Protein AF-A0A9E5FLX2-F1 (afdb_monomer_lite)

Foldseek 3Di:
DDDDDDDDDDDDDDDDDDPDVQADPVLADPPDDDDPAQFWKQASVRAIDSDPSCCCHHVSGNDIHTDGRPDLDLLPLDADEPPWAQADDQAFPAWAHHPLAIDTDDHDACQTPVRDRNVSRGDRHSVVSCVRRPPDVDDPPPQADPVQAAPVDDDDQQQWWKQAPVRAIDSDPNCCRHHGRGPDIGTDHGPDPQKDWDDDDFWIWDADPVQQKTFIDGPCLQQFQKKWKAAPVGHTDDMDGRGDIHRCPPPDFAKMWMWTAGNVRDIDIDIMTRD

Sequence (275 aa):
MKKIILIYFTALNCAFGLGQNCIDTALIDTTALCPAVFDPVCGCDGVTYDNACLAVVFGGVTSYDPGPCPLLEPDTCLSVPNGVDFGACAMVLGVIRQNDSCFTISGCSMIGSNGIDYAGYFFNSTYQCNSLCLNDTFAIIGCIDSALIDVSVLCNGVYDPVCGCDSVSYYNACVAVNYFGISQFQPGECAFAGTKEISFGEFRVVPNPVNEHLVLAGRKINEVKKTLVYSLEGRLQCQGMGNEVLDVHTFTRGRYLLEILLNDGTRNIVFFDKI

pLDDT: mean 76.25, std 15.19, range [27.03, 94.62]

Radius of gyration: 26.79 Å; chains: 1; bounding box: 89×50×71 Å

Secondary structure (DSSP, 8-state):
----------------------B-GGG--TT---------EEETTS-EESSHHHHHHTT-BS-EEESPPPP--TT---BPPTT----S---EEEEEEETTEEEEEE-S-SB-TTS-B-GGGEESSHHHHHHHH----S----SB-GGG--TTS------B-EEETTS-EESBHHHHHHHH-BS-EEESS-S--SS--EEETTEEEEEETTTTEEEEEETTGGGEEEEEEEETTS-EEEEEETT--EE-TTPPSEEEEEEEEETTS-EEEEEEEE-

Structure (mmCIF, N/CA/C/O backbone):
data_AF-A0A9E5FLX2-F1
#
_entry.id   AF-A0A9E5FLX2-F1
#
loop_
_atom_site.group_PDB
_atom_site.id
_atom_site.type_symbol
_atom_site.label_atom_id
_atom_site.label_alt_id
_atom_site.label_comp_id
_atom_site.label_asym_id
_atom_site.label_entity_id
_atom_site.label_seq_id
_atom_site.pdbx_PDB_ins_code
_atom_site.Cartn_x
_atom_site.Cartn_y
_atom_site.Cartn_z
_atom_site.occupancy
_atom_site.B_iso_or_equiv
_atom_site.auth_seq_id
_atom_site.auth_comp_id
_atom_site.auth_asym_id
_atom_site.auth_atom_id
_atom_site.pdbx_PDB_model_num
ATOM 1 N N . MET A 1 1 ? 62.750 18.405 -41.070 1.00 39.00 1 MET A N 1
ATOM 2 C CA . MET A 1 1 ? 61.735 18.174 -40.020 1.00 39.00 1 MET A CA 1
ATOM 3 C C . MET A 1 1 ? 60.758 17.122 -40.533 1.00 39.00 1 MET A C 1
ATOM 5 O O . MET A 1 1 ? 59.925 17.439 -41.371 1.00 39.00 1 MET A O 1
ATOM 9 N N . LYS A 1 2 ? 60.944 15.847 -40.161 1.00 35.97 2 LYS A N 1
ATOM 10 C CA . LYS A 1 2 ? 60.068 14.741 -40.584 1.00 35.97 2 LYS A CA 1
ATOM 11 C C . LYS A 1 2 ? 58.950 14.582 -39.553 1.00 35.97 2 LYS A C 1
ATOM 13 O O . LYS A 1 2 ? 59.235 14.381 -38.378 1.00 35.97 2 LYS A O 1
ATOM 18 N N . LYS A 1 3 ? 57.704 14.709 -40.012 1.00 42.03 3 LYS A N 1
ATOM 19 C CA . LYS A 1 3 ? 56.489 14.410 -39.249 1.00 42.03 3 LYS A CA 1
ATOM 20 C C . LYS A 1 3 ? 56.387 12.894 -39.065 1.00 42.03 3 LYS A C 1
ATOM 22 O O . LYS A 1 3 ? 56.465 12.166 -40.050 1.00 42.03 3 LYS A O 1
ATOM 27 N N . ILE A 1 4 ? 56.194 12.446 -37.829 1.00 40.47 4 ILE A N 1
ATOM 28 C CA . ILE A 1 4 ? 55.713 11.099 -37.515 1.00 40.47 4 ILE A CA 1
ATOM 29 C C . ILE A 1 4 ? 54.273 11.265 -37.039 1.00 40.47 4 ILE A C 1
ATOM 31 O O . ILE A 1 4 ? 54.002 12.013 -36.103 1.00 40.47 4 ILE A O 1
ATOM 35 N N . ILE A 1 5 ? 53.361 10.619 -37.760 1.00 47.88 5 ILE A N 1
ATOM 36 C CA . ILE A 1 5 ? 51.941 10.511 -37.443 1.00 47.88 5 ILE A CA 1
ATOM 37 C C . ILE A 1 5 ? 51.796 9.302 -36.517 1.00 47.88 5 ILE A C 1
ATOM 39 O O . ILE A 1 5 ? 52.208 8.204 -36.885 1.00 47.88 5 ILE A O 1
ATOM 43 N N . LEU A 1 6 ? 51.210 9.503 -35.339 1.00 39.28 6 LEU A N 1
ATOM 44 C CA . LEU A 1 6 ? 50.742 8.433 -34.462 1.00 39.28 6 LEU A CA 1
ATOM 45 C C . LEU A 1 6 ? 49.232 8.595 -34.306 1.00 39.28 6 LEU A C 1
ATOM 47 O O . LEU A 1 6 ? 48.752 9.580 -33.752 1.00 39.28 6 LEU A O 1
ATOM 51 N N . ILE A 1 7 ? 48.505 7.638 -34.877 1.00 50.69 7 ILE A N 1
ATOM 52 C CA . ILE A 1 7 ? 47.058 7.480 -34.759 1.00 50.69 7 ILE A CA 1
ATOM 53 C C . ILE A 1 7 ? 46.805 6.743 -33.443 1.00 50.69 7 ILE A C 1
ATOM 55 O O . ILE A 1 7 ? 47.311 5.636 -33.276 1.00 50.69 7 ILE A O 1
ATOM 59 N N . TYR A 1 8 ? 46.009 7.323 -32.543 1.00 37.78 8 TYR A N 1
ATOM 60 C CA . TYR A 1 8 ? 45.344 6.578 -31.475 1.00 37.78 8 TYR A CA 1
ATOM 61 C C . TYR A 1 8 ? 43.863 6.965 -31.414 1.00 37.78 8 TYR A C 1
ATOM 63 O O . TYR A 1 8 ? 43.496 8.136 -31.371 1.00 37.78 8 TYR A O 1
ATOM 71 N N . PHE A 1 9 ? 43.041 5.924 -31.489 1.00 47.69 9 PHE A N 1
ATOM 72 C CA . PHE A 1 9 ? 41.585 5.888 -31.416 1.00 47.69 9 PHE A CA 1
ATOM 73 C C . PHE A 1 9 ? 41.141 6.030 -29.954 1.00 47.69 9 PHE A C 1
ATOM 75 O O . PHE A 1 9 ? 41.627 5.250 -29.147 1.00 47.69 9 PHE A O 1
ATOM 82 N N . THR A 1 10 ? 40.170 6.897 -29.641 1.00 42.12 10 THR A N 1
ATOM 83 C CA . THR A 1 10 ? 39.070 6.576 -28.703 1.00 42.12 10 THR A CA 1
ATOM 84 C C . THR A 1 10 ? 37.907 7.563 -28.841 1.00 42.12 10 THR A C 1
ATOM 86 O O . THR A 1 10 ? 38.051 8.752 -28.581 1.00 42.12 10 THR A O 1
ATOM 89 N N . ALA A 1 11 ? 36.774 6.988 -29.249 1.00 41.69 11 ALA A N 1
ATOM 90 C CA . ALA A 1 11 ? 35.387 7.262 -28.872 1.00 41.69 11 ALA A CA 1
ATOM 91 C C . ALA A 1 11 ? 34.902 8.716 -28.707 1.00 41.69 11 ALA A C 1
ATOM 93 O O . ALA A 1 11 ? 35.072 9.374 -27.685 1.00 41.69 11 ALA A O 1
ATOM 94 N N . LEU A 1 12 ? 34.140 9.109 -29.727 1.00 44.50 12 LEU A N 1
ATOM 95 C CA . LEU A 1 12 ? 32.947 9.946 -29.684 1.00 44.50 12 LEU A CA 1
ATOM 96 C C . LEU A 1 12 ? 32.098 9.665 -28.421 1.00 44.50 12 LEU A C 1
ATOM 98 O O . LEU A 1 12 ? 31.436 8.633 -28.353 1.00 44.50 12 LEU A O 1
ATOM 102 N N . ASN A 1 13 ? 32.096 10.581 -27.448 1.00 36.09 13 ASN A N 1
ATOM 103 C CA . ASN A 1 13 ? 31.108 10.597 -26.368 1.00 36.09 13 ASN A CA 1
ATOM 104 C C . ASN A 1 13 ? 30.093 11.710 -26.625 1.00 36.09 13 ASN A C 1
ATOM 106 O O . ASN A 1 13 ? 30.440 12.885 -26.753 1.00 36.09 13 ASN A O 1
ATOM 110 N N . CYS A 1 14 ? 28.835 11.290 -26.717 1.00 27.03 14 CYS A N 1
ATOM 111 C CA . CYS A 1 14 ? 27.662 12.144 -26.701 1.00 27.03 14 CYS A CA 1
ATOM 112 C C . CYS A 1 14 ? 27.523 12.757 -25.298 1.00 27.03 14 CYS A C 1
ATOM 114 O O . CYS A 1 14 ? 27.722 12.072 -24.297 1.00 27.03 14 CYS A O 1
ATOM 116 N N . ALA A 1 15 ? 27.225 14.052 -25.234 1.00 36.56 15 ALA A N 1
ATOM 117 C CA . ALA A 1 15 ? 27.130 14.813 -23.997 1.00 36.56 15 ALA A CA 1
ATOM 118 C C . ALA A 1 15 ? 25.985 14.303 -23.101 1.00 36.56 15 ALA A C 1
ATOM 120 O O . ALA A 1 15 ? 24.816 14.457 -23.446 1.00 36.56 15 ALA A O 1
ATOM 121 N N . PHE A 1 16 ? 26.339 13.747 -21.940 1.00 32.53 16 PHE A N 1
ATOM 122 C CA . PHE A 1 16 ? 25.479 13.681 -20.760 1.00 32.53 16 PHE A CA 1
ATOM 123 C C . PHE A 1 16 ? 25.909 14.804 -19.814 1.00 32.53 16 PHE A C 1
ATOM 125 O O . PHE A 1 16 ? 27.105 15.026 -19.612 1.00 32.53 16 PHE A O 1
ATOM 132 N N . GLY A 1 17 ? 24.931 15.556 -19.308 1.00 32.66 17 GLY A N 1
ATOM 133 C CA . GLY A 1 17 ? 25.148 16.671 -18.395 1.00 32.66 17 GLY A CA 1
ATOM 134 C C . GLY A 1 17 ? 26.017 16.270 -17.204 1.00 32.66 17 GLY A C 1
ATOM 135 O O . GLY A 1 17 ? 25.918 15.164 -16.679 1.00 32.66 17 GLY A O 1
ATOM 136 N N . LEU A 1 18 ? 26.897 17.186 -16.815 1.00 38.38 18 LEU A N 1
ATOM 137 C CA . LEU A 1 18 ? 27.802 17.048 -15.684 1.00 38.38 18 LEU A CA 1
ATOM 138 C C . LEU A 1 18 ? 27.002 16.932 -14.376 1.00 38.38 18 LEU A C 1
ATOM 140 O O . LEU A 1 18 ? 26.692 17.944 -13.757 1.00 38.38 18 LEU A O 1
ATOM 144 N N . GLY A 1 19 ? 26.730 15.715 -13.915 1.00 40.19 19 GLY A N 1
ATOM 145 C CA . GLY A 1 19 ? 26.528 15.450 -12.492 1.00 40.19 19 GLY A CA 1
ATOM 146 C C . GLY A 1 19 ? 27.891 15.453 -11.813 1.00 40.19 19 GLY A C 1
ATOM 147 O O . GLY A 1 19 ? 28.481 14.402 -11.585 1.00 40.19 19 GLY A O 1
ATOM 148 N N . GLN A 1 20 ? 28.451 16.645 -11.595 1.00 46.50 20 GLN A N 1
ATOM 149 C CA . GLN A 1 20 ? 29.560 16.820 -10.660 1.00 46.50 20 GLN A CA 1
ATOM 150 C C . GLN A 1 20 ? 29.137 16.219 -9.317 1.00 46.50 20 GLN A C 1
ATOM 152 O O . GLN A 1 20 ? 27.970 16.339 -8.953 1.00 46.50 20 GLN A O 1
ATOM 157 N N . ASN A 1 21 ? 30.067 15.605 -8.585 1.00 64.94 21 ASN A N 1
ATOM 158 C CA . ASN A 1 21 ? 29.862 15.262 -7.181 1.00 64.94 21 ASN A CA 1
ATOM 159 C C . ASN A 1 21 ? 29.406 16.531 -6.446 1.00 64.94 21 ASN A C 1
ATOM 161 O O . ASN A 1 21 ? 30.223 17.383 -6.113 1.00 64.94 21 ASN A O 1
ATOM 165 N N . CYS A 1 22 ? 28.098 16.683 -6.269 1.00 76.38 22 CYS A N 1
ATOM 166 C CA . CYS A 1 22 ? 27.478 17.888 -5.734 1.00 76.38 22 CYS A CA 1
ATOM 167 C C . CYS A 1 22 ? 27.382 17.832 -4.203 1.00 76.38 22 CYS A C 1
ATOM 169 O O . CYS A 1 22 ? 26.731 18.673 -3.585 1.00 76.38 22 CYS A O 1
ATOM 171 N N . ILE A 1 23 ? 28.054 16.843 -3.614 1.00 79.69 23 ILE A N 1
ATOM 172 C CA . ILE A 1 23 ? 28.259 16.684 -2.187 1.00 79.69 23 ILE A CA 1
ATOM 173 C C . ILE A 1 23 ? 29.663 17.172 -1.848 1.00 79.69 23 ILE A C 1
ATOM 175 O O . ILE A 1 23 ? 30.658 16.590 -2.287 1.00 79.69 23 ILE A O 1
ATOM 179 N N . ASP A 1 24 ? 29.731 18.224 -1.043 1.00 80.44 24 ASP A N 1
ATOM 180 C CA . ASP A 1 24 ? 30.953 18.693 -0.412 1.00 80.44 24 ASP A CA 1
ATOM 181 C C . ASP A 1 24 ? 30.960 18.263 1.059 1.00 80.44 24 ASP A C 1
ATOM 183 O O . ASP A 1 24 ? 30.275 18.822 1.916 1.00 80.44 24 ASP A O 1
ATOM 187 N N . THR A 1 25 ? 31.780 17.259 1.366 1.00 74.06 25 THR A N 1
ATOM 188 C CA . THR A 1 25 ? 31.931 16.726 2.724 1.00 74.06 25 THR A CA 1
ATOM 189 C C . THR A 1 25 ? 32.480 17.744 3.723 1.00 74.06 25 THR A C 1
ATOM 191 O O . THR A 1 25 ? 32.331 17.542 4.923 1.00 74.06 25 THR A O 1
ATOM 194 N N . ALA A 1 26 ? 33.123 18.823 3.261 1.00 82.94 26 ALA A N 1
ATOM 195 C CA . ALA A 1 26 ? 33.607 19.883 4.141 1.00 82.94 26 ALA A CA 1
ATOM 196 C C . ALA A 1 26 ? 32.474 20.773 4.683 1.00 82.94 26 ALA A C 1
ATOM 198 O O . ALA A 1 26 ? 32.690 21.487 5.661 1.00 82.94 26 ALA A O 1
ATOM 199 N N . LEU A 1 27 ? 31.285 20.732 4.069 1.00 78.12 27 LEU A N 1
ATOM 200 C CA . LEU A 1 27 ? 30.101 21.473 4.514 1.00 78.12 27 LEU A CA 1
ATOM 201 C C . LEU A 1 27 ? 29.295 20.731 5.588 1.00 78.12 27 LEU A C 1
ATOM 203 O O . LEU A 1 27 ? 28.410 21.329 6.196 1.00 78.12 27 LEU A O 1
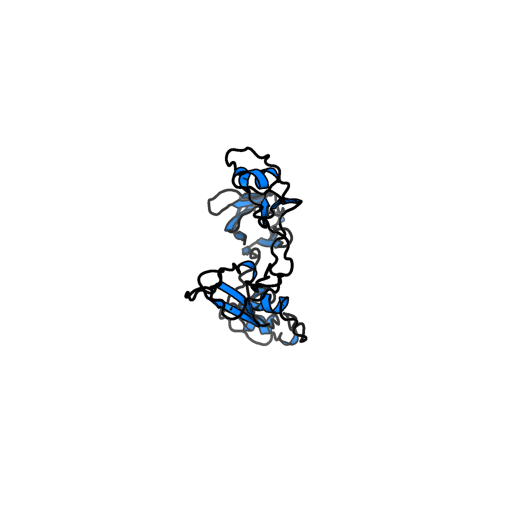ATOM 207 N N . ILE A 1 28 ? 29.601 19.453 5.836 1.00 79.94 28 ILE A N 1
ATOM 208 C CA . ILE A 1 28 ? 28.873 18.636 6.805 1.00 79.94 28 ILE A CA 1
ATOM 209 C C . ILE A 1 28 ? 29.308 19.005 8.229 1.00 79.94 28 ILE A C 1
ATOM 211 O O . ILE A 1 28 ? 30.445 18.750 8.628 1.00 79.94 28 ILE A O 1
ATOM 215 N N . ASP A 1 29 ? 28.383 19.547 9.017 1.00 78.19 29 ASP A N 1
ATOM 216 C CA . ASP A 1 29 ? 28.563 19.865 10.433 1.00 78.19 29 ASP A CA 1
ATOM 217 C C . ASP A 1 29 ? 27.349 19.407 11.250 1.00 78.19 29 ASP A C 1
ATOM 219 O O . ASP A 1 29 ? 26.331 20.086 11.369 1.00 78.19 29 ASP A O 1
ATOM 223 N N . THR A 1 30 ? 27.486 18.252 11.899 1.00 73.38 30 THR A N 1
ATOM 224 C CA . THR A 1 30 ? 26.427 17.659 12.728 1.00 73.38 30 THR A CA 1
ATOM 225 C C . THR A 1 30 ? 26.147 18.424 14.026 1.00 73.38 30 THR A C 1
ATOM 227 O O . THR A 1 30 ? 25.266 18.027 14.786 1.00 73.38 30 THR A O 1
ATOM 230 N N . THR A 1 31 ? 26.926 19.463 14.337 1.00 80.62 31 THR A N 1
ATOM 231 C CA . THR A 1 31 ? 26.760 20.297 15.538 1.00 80.62 31 THR A CA 1
ATOM 232 C C . THR A 1 31 ? 26.073 21.630 15.254 1.00 80.62 31 THR A C 1
ATOM 234 O O . THR A 1 31 ? 25.708 22.350 16.187 1.00 80.62 31 THR A O 1
ATOM 237 N N . ALA A 1 32 ? 25.862 21.948 13.978 1.00 76.38 32 ALA A N 1
ATOM 238 C CA . ALA A 1 32 ? 25.181 23.154 13.561 1.00 76.38 32 ALA A CA 1
ATOM 239 C C . ALA A 1 32 ? 23.683 23.119 13.891 1.00 76.38 32 ALA A C 1
ATOM 241 O O . ALA A 1 32 ? 23.023 22.078 13.881 1.00 76.38 32 ALA A O 1
ATOM 242 N N . LEU A 1 33 ? 23.132 24.300 14.164 1.00 85.69 33 LEU A N 1
ATOM 243 C CA . LEU A 1 33 ? 21.719 24.477 14.474 1.00 85.69 33 LEU A CA 1
ATOM 244 C C . LEU A 1 33 ? 20.980 24.986 13.239 1.00 85.69 33 LEU A C 1
ATOM 246 O O . LEU A 1 33 ? 21.155 26.137 12.839 1.00 85.69 33 LEU A O 1
ATOM 250 N N . CYS A 1 34 ? 20.115 24.145 12.678 1.00 86.69 34 CYS A N 1
ATOM 251 C CA . CYS A 1 34 ? 19.161 24.555 11.655 1.00 86.69 34 CYS A CA 1
ATOM 252 C C . CYS A 1 34 ? 17.805 24.918 12.282 1.00 86.69 34 CYS A C 1
ATOM 254 O O . CYS A 1 34 ? 17.394 24.289 13.262 1.00 86.69 34 CYS A O 1
ATOM 256 N N . PRO A 1 35 ? 17.082 25.918 11.742 1.00 87.69 35 PRO A N 1
ATOM 257 C CA . PRO A 1 35 ? 15.712 26.195 12.155 1.00 87.69 35 PRO A CA 1
ATOM 258 C C . PRO A 1 35 ? 14.822 24.959 11.979 1.00 87.69 35 PRO A C 1
ATOM 260 O O . PRO A 1 35 ? 14.899 24.282 10.956 1.00 87.69 35 PRO A O 1
ATOM 263 N N . ALA A 1 36 ? 13.926 24.705 12.934 1.00 86.25 36 ALA A N 1
ATOM 264 C CA . ALA A 1 36 ? 12.899 23.662 12.831 1.00 86.25 36 ALA A CA 1
ATOM 265 C C . ALA A 1 36 ? 11.708 24.135 11.972 1.00 86.25 36 ALA A C 1
ATOM 267 O O . ALA A 1 36 ? 10.552 24.070 12.387 1.00 86.25 36 ALA A O 1
ATOM 268 N N . VAL A 1 37 ? 12.012 24.705 10.806 1.00 90.50 37 VAL A N 1
ATOM 269 C CA . VAL A 1 37 ? 11.032 25.147 9.814 1.00 90.50 37 VAL A CA 1
ATOM 270 C C . VAL A 1 37 ? 10.949 24.077 8.740 1.00 90.50 37 VAL A C 1
ATOM 272 O O . VAL A 1 37 ? 11.980 23.611 8.258 1.00 90.50 37 VAL A O 1
ATOM 275 N N . PHE A 1 38 ? 9.724 23.710 8.382 1.00 85.38 38 PHE A N 1
ATOM 276 C CA . PHE A 1 38 ? 9.448 22.789 7.292 1.00 85.38 38 PHE A CA 1
ATOM 277 C C . PHE A 1 38 ? 9.238 23.588 5.999 1.00 85.38 38 PHE A C 1
ATOM 279 O O . PHE A 1 38 ? 8.181 24.188 5.802 1.00 85.38 38 PHE A O 1
ATOM 286 N N . ASP A 1 39 ? 10.279 23.636 5.171 1.00 92.69 39 ASP A N 1
ATOM 287 C CA . ASP A 1 39 ? 10.337 24.278 3.853 1.00 92.69 39 ASP A CA 1
ATOM 288 C C . ASP A 1 39 ? 11.193 23.397 2.921 1.00 92.69 39 ASP A C 1
ATOM 290 O O . ASP A 1 39 ? 12.383 23.667 2.726 1.00 92.69 39 ASP A O 1
ATOM 294 N N . PRO A 1 40 ? 10.639 22.262 2.457 1.00 87.12 40 PRO A N 1
ATOM 295 C CA . PRO A 1 40 ? 11.422 21.160 1.916 1.00 87.12 40 PRO A CA 1
ATOM 296 C C . PRO A 1 40 ? 12.174 21.532 0.638 1.00 87.12 40 PRO A C 1
ATOM 298 O O . PRO A 1 40 ? 11.671 22.281 -0.201 1.00 87.12 40 PRO A O 1
ATOM 301 N N . VAL A 1 41 ? 13.360 20.945 0.470 1.00 90.75 41 VAL A N 1
ATOM 302 C CA . VAL A 1 41 ? 14.186 21.086 -0.738 1.00 90.75 41 VAL A CA 1
ATOM 303 C C . VAL A 1 41 ? 14.646 19.727 -1.256 1.00 90.75 41 VAL A C 1
ATOM 305 O O . VAL A 1 41 ? 14.893 18.807 -0.471 1.00 90.75 41 VAL A O 1
ATOM 308 N N . CYS A 1 42 ? 14.801 19.619 -2.573 1.00 87.81 42 CYS A N 1
ATOM 309 C CA . CYS A 1 42 ? 15.354 18.449 -3.231 1.00 87.81 42 CYS A CA 1
ATOM 310 C C . CYS A 1 42 ? 16.837 18.665 -3.485 1.00 87.81 42 CYS A C 1
ATOM 312 O O . CYS A 1 42 ? 17.209 19.511 -4.299 1.00 87.81 42 CYS A O 1
ATOM 314 N N . GLY A 1 43 ? 17.689 17.919 -2.789 1.00 83.00 43 GLY A N 1
ATOM 315 C CA . GLY A 1 43 ? 19.116 17.954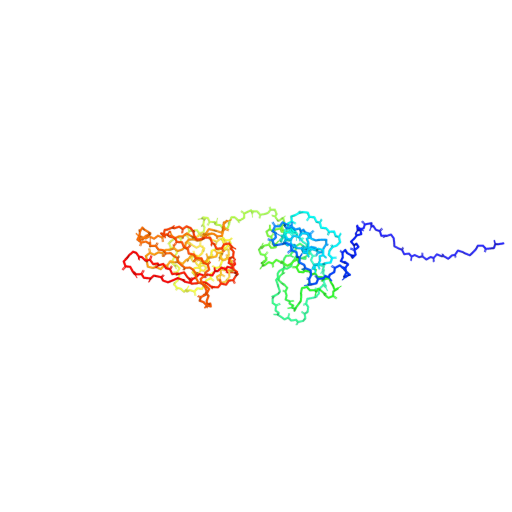 -3.048 1.00 83.00 43 GLY A CA 1
ATOM 316 C C . GLY A 1 43 ? 19.459 17.350 -4.406 1.00 83.00 43 GLY A C 1
ATOM 317 O O . GLY A 1 43 ? 18.768 16.479 -4.930 1.00 83.00 43 GLY A O 1
ATOM 318 N N . CYS A 1 44 ? 20.567 17.794 -4.986 1.00 78.50 44 CYS A N 1
ATOM 319 C CA . CYS A 1 44 ? 21.132 17.198 -6.200 1.00 78.50 44 CYS A CA 1
ATOM 320 C C . CYS A 1 44 ? 21.554 15.722 -6.036 1.00 78.50 44 CYS A C 1
ATOM 322 O O . CYS A 1 44 ? 21.855 15.054 -7.022 1.00 78.50 44 CYS A O 1
ATOM 324 N N . ASP A 1 45 ? 21.583 15.223 -4.800 1.00 72.06 45 ASP A N 1
ATOM 325 C CA . ASP A 1 45 ? 21.733 13.818 -4.419 1.00 72.06 45 ASP A CA 1
ATOM 326 C C . ASP A 1 45 ? 20.417 13.023 -4.490 1.00 72.06 45 ASP A C 1
ATOM 328 O O . ASP A 1 45 ? 20.411 11.821 -4.234 1.00 72.06 45 ASP A O 1
ATOM 332 N N . GLY A 1 46 ? 19.304 13.674 -4.842 1.00 74.00 46 GLY A N 1
ATOM 333 C CA . GLY A 1 46 ? 17.977 13.067 -4.894 1.00 74.00 46 GLY A CA 1
ATOM 334 C C . GLY A 1 46 ? 17.338 12.862 -3.519 1.00 74.00 46 GLY A C 1
ATOM 335 O O . GLY A 1 46 ? 16.321 12.174 -3.424 1.00 74.00 46 GLY A O 1
ATOM 336 N N . VAL A 1 47 ? 17.903 13.444 -2.454 1.00 75.81 47 VAL A N 1
ATOM 337 C CA . VAL A 1 47 ? 17.366 13.357 -1.091 1.00 75.81 47 VAL A CA 1
ATOM 338 C C . VAL A 1 47 ? 16.539 14.602 -0.774 1.00 75.81 47 VAL A C 1
ATOM 340 O O . VAL A 1 47 ? 16.934 15.733 -1.052 1.00 75.81 47 VAL A O 1
ATOM 343 N N . THR A 1 48 ? 15.368 14.396 -0.171 1.00 83.88 48 THR A N 1
ATOM 344 C CA . THR A 1 48 ? 14.546 15.495 0.351 1.00 83.88 48 THR A CA 1
ATOM 345 C C . THR A 1 48 ? 15.007 15.871 1.752 1.00 83.88 48 THR A C 1
ATOM 347 O O . THR A 1 48 ? 15.067 15.009 2.627 1.00 83.88 48 THR A O 1
ATOM 350 N N . TYR A 1 49 ? 15.270 17.154 1.979 1.00 81.31 49 TYR A N 1
ATOM 351 C CA . TYR A 1 49 ? 15.620 17.704 3.290 1.00 81.31 49 TYR A CA 1
ATOM 352 C C . TYR A 1 49 ? 14.504 18.631 3.779 1.00 81.31 49 TYR A C 1
ATOM 354 O O . TYR A 1 49 ? 13.953 19.377 2.970 1.00 81.31 49 TYR A O 1
ATOM 362 N N . ASP A 1 50 ? 14.199 18.641 5.087 1.00 83.94 50 ASP A N 1
ATOM 363 C CA . ASP A 1 50 ? 13.090 19.454 5.633 1.00 83.94 50 ASP A CA 1
ATOM 364 C C . ASP A 1 50 ? 13.281 20.957 5.401 1.00 83.94 50 ASP A C 1
ATOM 366 O O . ASP A 1 50 ? 12.311 21.710 5.426 1.00 83.94 50 ASP A O 1
ATOM 370 N N . ASN A 1 51 ? 14.528 21.398 5.203 1.00 92.00 51 ASN A N 1
ATOM 371 C CA . ASN A 1 51 ? 14.861 22.734 4.730 1.00 92.00 51 ASN A CA 1
ATOM 372 C C . ASN A 1 51 ? 16.270 22.810 4.127 1.00 92.00 51 ASN A C 1
ATOM 374 O O . ASN A 1 51 ? 17.109 21.925 4.310 1.00 92.00 51 ASN A O 1
ATOM 378 N N . ALA A 1 52 ? 16.546 23.928 3.453 1.00 93.19 52 ALA A N 1
ATOM 379 C CA . ALA A 1 52 ? 17.836 24.225 2.833 1.00 93.19 52 ALA A CA 1
ATOM 380 C C . ALA A 1 52 ? 19.033 24.169 3.801 1.00 93.19 52 ALA A C 1
ATOM 382 O O . ALA A 1 52 ? 20.121 23.756 3.406 1.00 93.19 52 ALA A O 1
ATOM 383 N N . CYS A 1 53 ? 18.850 24.557 5.069 1.00 93.12 53 CYS A N 1
ATOM 384 C CA . CYS A 1 53 ? 19.929 24.477 6.056 1.00 93.12 53 CYS A CA 1
ATOM 385 C C . CYS A 1 53 ? 20.327 23.019 6.304 1.00 93.12 53 CYS A C 1
ATOM 387 O O . CYS A 1 53 ? 21.515 22.703 6.302 1.00 93.12 53 CYS A O 1
ATOM 389 N N . LEU A 1 54 ? 19.348 22.121 6.443 1.00 87.00 54 LEU A N 1
ATOM 390 C CA . LEU A 1 54 ? 19.613 20.693 6.607 1.00 87.00 54 LEU A CA 1
ATOM 391 C C . LEU A 1 54 ? 20.282 20.085 5.366 1.00 87.00 54 LEU A C 1
ATOM 393 O O . LEU A 1 54 ? 21.230 19.316 5.517 1.00 87.00 54 LEU A O 1
ATOM 397 N N . ALA A 1 55 ? 19.858 20.475 4.160 1.00 84.44 55 ALA A N 1
ATOM 398 C CA . ALA A 1 55 ? 20.468 20.012 2.909 1.00 84.44 55 ALA A CA 1
ATOM 399 C C . ALA A 1 55 ? 21.968 20.327 2.834 1.00 84.44 55 ALA A C 1
ATOM 401 O O . ALA A 1 55 ? 22.785 19.450 2.561 1.00 84.44 55 ALA A O 1
ATOM 402 N N . VAL A 1 56 ? 22.347 21.569 3.136 1.00 86.88 56 VAL A N 1
ATOM 403 C CA . VAL A 1 56 ? 23.748 22.001 3.060 1.00 86.88 56 VAL A CA 1
ATOM 404 C C . VAL A 1 56 ? 24.563 21.436 4.220 1.00 86.88 56 VAL A C 1
ATOM 406 O O . VAL A 1 56 ? 25.633 20.876 4.006 1.00 86.88 56 VAL A O 1
ATOM 409 N N . VAL A 1 57 ? 24.067 21.576 5.450 1.00 83.00 57 VAL A N 1
ATOM 410 C CA . VAL A 1 57 ? 24.885 21.379 6.653 1.00 83.00 57 VAL A CA 1
ATOM 411 C C . VAL A 1 57 ? 24.896 19.933 7.141 1.00 83.00 57 VAL A C 1
ATOM 413 O O . VAL A 1 57 ? 25.874 19.491 7.731 1.00 83.00 57 VAL A O 1
ATOM 416 N N . PHE A 1 58 ? 23.840 19.164 6.884 1.00 73.94 58 PHE A N 1
ATOM 417 C CA . PHE A 1 58 ? 23.814 17.736 7.213 1.00 73.94 58 PHE A CA 1
ATOM 418 C C . PHE A 1 58 ? 24.024 16.865 5.972 1.00 73.94 58 PHE A C 1
ATOM 420 O O . PHE A 1 58 ? 24.665 15.822 6.075 1.00 73.94 58 PHE A O 1
ATOM 427 N N . GLY A 1 59 ? 23.527 17.301 4.810 1.00 75.00 59 GLY A N 1
ATOM 428 C CA . GLY A 1 59 ? 23.675 16.585 3.540 1.00 75.00 59 GLY A CA 1
ATOM 429 C C . GLY A 1 59 ? 24.953 16.900 2.758 1.00 75.00 59 GLY A C 1
ATOM 430 O O . GLY A 1 59 ? 25.337 16.129 1.884 1.00 75.00 59 GLY A O 1
ATOM 431 N N . GLY A 1 60 ? 25.629 18.020 3.041 1.00 82.12 60 GLY A N 1
ATOM 432 C CA . GLY A 1 60 ? 26.770 18.482 2.240 1.00 82.12 60 GLY A CA 1
ATOM 433 C C . GLY A 1 60 ? 26.374 18.906 0.821 1.00 82.12 60 GLY A C 1
ATOM 434 O O . GLY A 1 60 ? 27.232 19.024 -0.050 1.00 82.12 60 GLY A O 1
ATOM 435 N N . VAL A 1 61 ? 25.079 19.104 0.564 1.00 88.44 61 VAL A N 1
ATOM 436 C CA . VAL A 1 61 ? 24.522 19.370 -0.762 1.00 88.44 61 VAL A CA 1
ATOM 437 C C . VAL A 1 61 ? 24.877 20.790 -1.210 1.00 88.44 61 VAL A C 1
ATOM 439 O O . VAL A 1 61 ? 24.521 21.773 -0.564 1.00 88.44 61 VAL A O 1
ATOM 442 N N . THR A 1 62 ? 25.550 20.912 -2.353 1.00 86.06 62 THR A N 1
ATOM 443 C CA . THR A 1 62 ? 25.977 22.201 -2.937 1.00 86.06 62 THR A CA 1
ATOM 444 C C . THR A 1 62 ? 24.917 22.855 -3.827 1.00 86.06 62 THR A C 1
ATOM 446 O O . THR A 1 62 ? 25.027 24.038 -4.152 1.00 86.06 62 THR A O 1
ATOM 449 N N . SER A 1 63 ? 23.877 22.112 -4.213 1.00 86.69 63 SER A N 1
ATOM 450 C CA . SER A 1 63 ? 22.767 22.604 -5.033 1.00 86.69 63 SER A CA 1
ATOM 451 C C . SER A 1 63 ? 21.482 21.835 -4.752 1.00 86.69 63 SER A C 1
ATOM 453 O O . SER A 1 63 ? 21.511 20.608 -4.672 1.00 86.69 63 SER A O 1
ATOM 455 N N . TYR A 1 64 ? 20.364 22.545 -4.662 1.00 89.06 64 TYR A N 1
ATOM 456 C CA . TYR A 1 64 ? 19.049 21.973 -4.402 1.00 89.06 64 TYR A CA 1
ATOM 457 C C . TYR A 1 64 ? 17.959 22.780 -5.113 1.00 89.06 64 TYR A C 1
ATOM 459 O O . TYR A 1 64 ? 18.115 23.985 -5.326 1.00 89.06 64 TYR A O 1
ATOM 467 N N . ASP A 1 65 ? 16.854 22.117 -5.437 1.00 90.00 65 ASP A N 1
ATOM 468 C CA . ASP A 1 65 ? 15.650 22.735 -5.986 1.00 90.00 65 ASP A CA 1
ATOM 469 C C . ASP A 1 65 ? 14.579 22.920 -4.891 1.00 90.00 65 ASP A C 1
ATOM 471 O O . ASP A 1 65 ? 14.510 22.114 -3.957 1.00 90.00 65 ASP A O 1
ATOM 475 N N . PRO A 1 66 ? 13.737 23.970 -4.961 1.00 92.38 66 PRO A N 1
ATOM 476 C CA . PRO A 1 66 ? 12.631 24.155 -4.023 1.00 92.38 66 PRO A CA 1
ATOM 477 C C . PRO A 1 66 ? 11.585 23.039 -4.119 1.00 92.38 66 PRO A C 1
ATOM 479 O O . PRO A 1 66 ? 11.189 22.646 -5.217 1.00 92.38 66 PRO A O 1
ATOM 482 N N . GLY A 1 67 ? 11.060 22.618 -2.969 1.00 86.88 67 GLY A N 1
ATOM 483 C CA . GLY A 1 67 ? 10.101 21.522 -2.858 1.00 86.88 67 GLY A CA 1
ATOM 484 C C . GLY A 1 67 ? 10.777 20.175 -2.589 1.00 86.88 67 GLY A C 1
ATOM 485 O O . GLY A 1 67 ? 11.987 20.040 -2.756 1.00 86.88 67 GLY A O 1
ATOM 486 N N . PRO A 1 68 ? 10.017 19.160 -2.145 1.00 82.31 68 PRO A N 1
ATOM 487 C CA . PRO A 1 68 ? 10.562 17.824 -1.954 1.00 82.31 68 PRO A CA 1
ATOM 488 C C . PRO A 1 68 ? 11.036 17.244 -3.288 1.00 82.31 68 PRO A C 1
ATOM 490 O O . PRO A 1 68 ? 10.524 17.609 -4.350 1.00 82.31 68 PRO A O 1
ATOM 493 N N . CYS A 1 69 ? 11.984 16.309 -3.240 1.00 80.25 69 CYS A N 1
ATOM 494 C CA . CYS A 1 69 ? 12.316 15.548 -4.433 1.00 80.25 69 CYS A CA 1
ATOM 495 C C . CYS A 1 69 ? 11.063 14.866 -4.968 1.00 80.25 69 CYS A C 1
ATOM 497 O O . CYS A 1 69 ? 10.235 14.408 -4.169 1.00 80.25 69 CYS A O 1
ATOM 499 N N . PRO A 1 70 ? 10.921 14.773 -6.303 1.00 77.81 70 PRO A N 1
ATOM 500 C CA . PRO A 1 70 ? 9.908 13.917 -6.880 1.00 77.81 70 PRO A CA 1
ATOM 501 C C . PRO A 1 70 ? 10.034 12.556 -6.207 1.00 77.81 70 PRO A C 1
ATOM 503 O O . PRO A 1 70 ? 11.127 11.981 -6.169 1.00 77.81 70 PRO A O 1
ATOM 506 N N . LEU A 1 71 ? 8.934 12.052 -5.647 1.00 57.91 71 LEU A N 1
ATOM 507 C CA . LEU A 1 71 ? 8.870 10.629 -5.367 1.00 57.91 71 LEU A CA 1
ATOM 508 C C . LEU A 1 71 ? 9.214 9.967 -6.697 1.00 57.91 71 LEU A C 1
ATOM 510 O O . LEU A 1 71 ? 8.622 10.320 -7.719 1.00 57.91 71 LEU A O 1
ATOM 514 N N . LEU A 1 72 ? 10.227 9.098 -6.709 1.00 51.84 72 LEU A N 1
ATOM 515 C CA . LEU A 1 72 ? 10.440 8.224 -7.850 1.00 51.84 72 LEU A CA 1
ATOM 516 C C . LEU A 1 72 ? 9.198 7.343 -7.909 1.00 51.84 72 LEU A C 1
ATOM 518 O O . LEU A 1 72 ? 9.110 6.306 -7.254 1.00 51.84 72 LEU A O 1
ATOM 522 N N . GLU A 1 73 ? 8.187 7.837 -8.613 1.00 50.56 73 GLU A N 1
ATOM 523 C CA . GLU A 1 73 ? 7.019 7.065 -8.944 1.00 50.56 73 GLU A CA 1
ATOM 524 C C . GLU A 1 73 ? 7.524 5.846 -9.725 1.00 50.56 73 GLU A C 1
ATOM 526 O O . GLU A 1 73 ? 8.446 5.970 -10.544 1.00 50.56 73 GLU A O 1
ATOM 531 N N . PRO A 1 74 ? 6.934 4.659 -9.525 1.00 50.38 74 PRO A N 1
ATOM 532 C CA . PRO A 1 74 ? 7.198 3.477 -10.350 1.00 50.38 74 PRO A CA 1
ATOM 533 C C . PRO A 1 74 ? 6.793 3.657 -11.836 1.00 50.38 74 PRO A C 1
ATOM 535 O O . PRO A 1 74 ? 6.623 2.679 -12.557 1.00 50.38 74 PRO A O 1
ATOM 538 N N . ASP A 1 75 ? 6.665 4.899 -12.307 1.00 48.09 75 ASP A N 1
ATOM 539 C CA . ASP A 1 75 ? 6.204 5.341 -13.623 1.00 48.09 75 ASP A CA 1
ATOM 540 C C . ASP A 1 75 ? 7.279 5.296 -14.709 1.00 48.09 75 ASP A C 1
ATOM 542 O O . ASP A 1 75 ? 6.993 5.477 -15.895 1.00 48.09 75 ASP A O 1
ATOM 546 N N . THR A 1 76 ? 8.533 5.029 -14.353 1.00 62.38 76 THR A N 1
ATOM 547 C CA . THR A 1 76 ? 9.555 4.838 -15.376 1.00 62.38 76 THR A CA 1
ATOM 548 C C . THR A 1 76 ? 9.607 3.361 -15.740 1.00 62.38 76 THR A C 1
ATOM 550 O O . THR A 1 76 ? 10.105 2.522 -14.998 1.00 62.38 76 THR A O 1
ATOM 553 N N . CYS A 1 77 ? 9.067 3.030 -16.913 1.00 75.38 77 CYS A N 1
ATOM 554 C CA . CYS A 1 77 ? 9.111 1.696 -17.510 1.00 75.38 77 CYS A CA 1
ATOM 555 C C . CYS A 1 77 ? 10.519 1.279 -17.960 1.00 75.38 77 CYS A C 1
ATOM 557 O O . CYS A 1 77 ? 10.741 0.862 -19.102 1.00 75.38 77 CYS A O 1
ATOM 559 N N . LEU A 1 78 ? 11.483 1.421 -17.058 1.00 81.75 78 LEU A N 1
ATOM 560 C CA . LEU A 1 78 ? 12.888 1.150 -17.263 1.00 81.75 78 LEU A CA 1
ATOM 561 C C . LEU A 1 78 ? 13.115 -0.357 -17.312 1.00 81.75 78 LEU A C 1
ATOM 563 O O . LEU A 1 78 ? 12.563 -1.127 -16.527 1.00 81.75 78 LEU A O 1
ATOM 567 N N . SER A 1 79 ? 13.929 -0.784 -18.271 1.00 86.69 79 SER A N 1
ATOM 568 C CA . SER A 1 79 ? 14.223 -2.194 -18.491 1.00 86.69 79 SER A CA 1
ATOM 569 C C . SER A 1 79 ? 15.607 -2.566 -17.977 1.00 86.69 79 SER A C 1
ATOM 571 O O . SER A 1 79 ? 16.586 -1.878 -18.274 1.00 86.69 79 SER A O 1
ATOM 573 N N . VAL A 1 80 ? 15.705 -3.701 -17.293 1.00 88.19 80 VAL A N 1
ATOM 574 C CA . VAL A 1 80 ? 16.980 -4.301 -16.895 1.00 88.19 80 VAL A CA 1
ATOM 575 C C . VAL A 1 80 ? 17.602 -5.027 -18.101 1.00 88.19 80 VAL A C 1
ATOM 577 O O . VAL A 1 80 ? 16.942 -5.862 -18.724 1.00 88.19 80 VAL A O 1
ATOM 580 N N . PRO A 1 81 ? 18.869 -4.761 -18.460 1.00 89.06 81 PRO A N 1
ATOM 581 C CA . PRO A 1 81 ? 19.538 -5.461 -19.555 1.00 89.06 81 PRO A CA 1
ATOM 582 C C . PRO A 1 81 ? 19.620 -6.981 -19.350 1.00 89.06 81 PRO A C 1
ATOM 584 O O . PRO A 1 81 ? 19.721 -7.474 -18.226 1.00 89.06 81 PRO A O 1
ATOM 587 N N . ASN A 1 82 ? 19.635 -7.732 -20.453 1.00 87.25 82 ASN A N 1
ATOM 588 C CA . ASN A 1 82 ? 19.846 -9.182 -20.423 1.00 87.25 82 ASN A CA 1
ATOM 589 C C . ASN A 1 82 ? 21.202 -9.528 -19.787 1.00 87.25 82 ASN A C 1
ATOM 591 O O . ASN A 1 82 ? 22.218 -8.927 -20.135 1.00 87.25 82 ASN A O 1
ATOM 595 N N . GLY A 1 83 ? 21.227 -10.530 -18.904 1.00 84.06 83 GLY A N 1
ATOM 596 C CA . GLY A 1 83 ? 22.458 -11.034 -18.280 1.00 84.06 83 GLY A CA 1
ATOM 597 C C . GLY A 1 83 ? 22.898 -10.313 -17.001 1.00 84.06 83 GLY A C 1
ATOM 598 O O . GLY A 1 83 ? 23.951 -10.648 -16.459 1.00 84.06 83 GLY A O 1
ATOM 599 N N . VAL A 1 84 ? 22.109 -9.356 -16.504 1.00 88.38 84 VAL A N 1
ATOM 600 C CA . VAL A 1 84 ? 22.290 -8.801 -15.156 1.00 88.38 84 VAL A CA 1
ATOM 601 C C . VAL A 1 84 ? 21.774 -9.810 -14.127 1.00 88.38 84 VAL A C 1
ATOM 603 O O . VAL A 1 84 ? 20.636 -10.265 -14.221 1.00 88.38 84 VAL A O 1
ATOM 606 N N . ASP A 1 85 ? 22.625 -10.158 -13.163 1.00 88.69 85 ASP A N 1
ATOM 607 C CA . ASP A 1 85 ? 22.313 -11.067 -12.054 1.00 88.69 85 ASP A CA 1
ATOM 608 C C . ASP A 1 85 ? 22.236 -10.278 -10.738 1.00 88.69 85 ASP A C 1
ATOM 610 O O . ASP A 1 85 ? 23.027 -9.361 -10.520 1.00 88.69 85 ASP A O 1
ATOM 614 N N . PHE A 1 86 ? 21.297 -10.641 -9.868 1.00 90.06 86 PHE A N 1
ATOM 615 C CA . PHE A 1 86 ? 21.013 -9.981 -8.588 1.00 90.06 86 PHE A CA 1
ATOM 616 C C . PHE A 1 86 ? 21.475 -10.814 -7.380 1.00 90.06 86 PHE A C 1
ATOM 618 O O . PHE A 1 86 ? 21.122 -10.546 -6.226 1.00 90.06 86 PHE A O 1
ATOM 625 N N . GLY A 1 87 ? 22.306 -11.823 -7.648 1.00 85.00 87 GLY A N 1
ATOM 626 C CA . GLY A 1 87 ? 22.977 -12.656 -6.662 1.00 85.00 87 GLY A CA 1
ATOM 627 C C . GLY A 1 87 ? 22.345 -14.038 -6.528 1.00 85.00 87 GLY A C 1
ATOM 628 O O . GLY A 1 87 ? 21.174 -14.252 -6.814 1.00 85.00 87 GLY A O 1
ATOM 629 N N . ALA A 1 88 ? 23.125 -14.988 -6.014 1.00 78.44 88 ALA A N 1
ATOM 630 C CA . ALA A 1 88 ? 22.776 -16.410 -5.986 1.00 78.44 88 ALA A CA 1
ATOM 631 C C . ALA A 1 88 ? 21.708 -16.819 -4.939 1.00 78.44 88 ALA A C 1
ATOM 633 O O . ALA A 1 88 ? 21.562 -18.007 -4.649 1.00 78.44 88 ALA A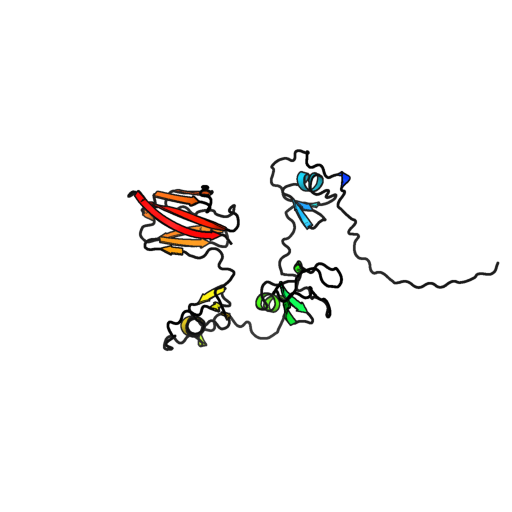 O 1
ATOM 634 N N . CYS A 1 89 ? 20.979 -15.872 -4.337 1.00 81.88 89 CYS A N 1
ATOM 635 C CA . CYS A 1 89 ? 19.928 -16.180 -3.363 1.00 81.88 89 CYS A CA 1
ATOM 636 C C . CYS A 1 89 ? 18.584 -16.430 -4.052 1.00 81.88 89 CYS A C 1
ATOM 638 O O . CYS A 1 89 ? 18.187 -15.711 -4.961 1.00 81.88 89 CYS A O 1
ATOM 640 N N . ALA A 1 90 ? 17.823 -17.395 -3.537 1.00 73.31 90 ALA A N 1
ATOM 641 C CA . ALA A 1 90 ? 16.481 -17.724 -4.019 1.00 73.31 90 ALA A CA 1
ATOM 642 C C . ALA A 1 90 ? 15.367 -16.909 -3.322 1.00 73.31 90 ALA A C 1
ATOM 644 O O . ALA A 1 90 ? 14.289 -17.438 -3.061 1.00 73.31 90 ALA A O 1
ATOM 645 N N . MET A 1 91 ? 15.621 -15.643 -2.968 1.00 76.44 91 MET A N 1
ATOM 646 C CA . MET A 1 91 ? 14.597 -14.764 -2.385 1.00 76.44 91 MET A CA 1
ATOM 647 C C . MET A 1 91 ? 13.980 -13.889 -3.466 1.00 76.44 91 MET A C 1
ATOM 649 O O . MET A 1 91 ? 14.706 -13.310 -4.265 1.00 76.44 91 MET A O 1
ATOM 653 N N . VAL A 1 92 ? 12.650 -13.792 -3.490 1.00 81.69 92 VAL A N 1
ATOM 654 C CA . VAL A 1 92 ? 11.927 -12.931 -4.436 1.00 81.69 92 VAL A CA 1
ATOM 655 C C . VAL A 1 92 ? 12.259 -11.473 -4.121 1.00 81.69 92 VAL A C 1
ATOM 657 O O . VAL A 1 92 ? 11.894 -10.985 -3.055 1.00 81.69 92 VAL A O 1
ATOM 660 N N . LEU A 1 93 ? 12.959 -10.795 -5.034 1.00 83.44 93 LEU A N 1
ATOM 661 C CA . LEU A 1 93 ? 13.289 -9.373 -4.890 1.00 83.44 93 LEU A CA 1
ATOM 662 C C . LEU A 1 93 ? 12.167 -8.480 -5.423 1.00 83.44 93 LEU A C 1
ATOM 664 O O . LEU A 1 93 ? 11.910 -7.417 -4.871 1.00 83.44 93 LEU A O 1
ATOM 668 N N . GLY A 1 94 ? 11.487 -8.923 -6.480 1.00 85.12 94 GLY A N 1
ATOM 669 C CA . GLY A 1 94 ? 10.363 -8.214 -7.084 1.00 85.12 94 GLY A CA 1
ATOM 670 C C . GLY A 1 94 ? 10.239 -8.536 -8.567 1.00 85.12 94 GLY A C 1
ATOM 671 O O . GLY A 1 94 ? 10.746 -9.559 -9.039 1.00 85.12 94 GLY A O 1
ATOM 672 N N . VAL A 1 95 ? 9.549 -7.674 -9.307 1.00 86.56 95 VAL A N 1
ATOM 673 C CA . VAL A 1 95 ? 9.361 -7.826 -10.753 1.00 86.56 95 VAL A CA 1
ATOM 674 C C . VAL A 1 95 ? 10.184 -6.796 -11.491 1.00 86.56 95 VAL A C 1
ATOM 676 O O . VAL A 1 95 ? 10.158 -5.629 -11.136 1.00 86.56 95 VAL A O 1
ATOM 679 N N . ILE A 1 96 ? 10.869 -7.212 -12.547 1.00 88.12 96 ILE A N 1
ATOM 680 C CA . ILE A 1 96 ? 11.594 -6.307 -13.437 1.00 88.12 96 ILE A CA 1
ATOM 681 C C . ILE A 1 96 ? 11.037 -6.409 -14.853 1.00 88.12 96 ILE A C 1
ATOM 683 O O . ILE A 1 96 ? 10.478 -7.436 -15.247 1.00 88.12 96 ILE A O 1
ATOM 687 N N . ARG A 1 97 ? 11.215 -5.344 -15.633 1.00 88.44 97 ARG A N 1
ATOM 688 C CA . ARG A 1 97 ? 10.947 -5.356 -17.072 1.00 88.44 97 ARG A CA 1
ATOM 689 C C . ARG A 1 97 ? 12.224 -5.699 -17.826 1.00 88.44 97 ARG A C 1
ATOM 691 O O . ARG A 1 97 ? 13.260 -5.078 -17.602 1.00 88.44 97 ARG A O 1
ATOM 698 N N . GLN A 1 98 ? 12.154 -6.616 -18.779 1.00 89.25 98 GLN A N 1
ATOM 699 C CA . GLN A 1 98 ? 13.238 -6.864 -19.727 1.00 89.25 98 GLN A CA 1
ATOM 700 C C . GLN A 1 98 ? 12.670 -7.396 -21.047 1.00 89.25 98 GLN A C 1
ATOM 702 O O . GLN A 1 98 ? 11.787 -8.246 -21.057 1.00 89.25 98 GLN A O 1
ATOM 707 N N . ASN A 1 99 ? 13.171 -6.858 -22.165 1.00 79.44 99 ASN A N 1
ATOM 708 C CA . ASN A 1 99 ? 12.696 -7.135 -23.531 1.00 79.44 99 ASN A CA 1
ATOM 709 C C . ASN A 1 99 ? 11.161 -7.057 -23.687 1.00 79.44 99 ASN A C 1
ATOM 711 O O . ASN A 1 99 ? 10.557 -7.984 -24.219 1.00 79.44 99 ASN A O 1
ATOM 715 N N . ASP A 1 100 ? 10.523 -5.992 -23.191 1.00 75.88 100 ASP A N 1
ATOM 716 C CA . ASP A 1 100 ? 9.055 -5.842 -23.234 1.00 75.88 100 ASP A CA 1
ATOM 717 C C . ASP A 1 100 ? 8.287 -7.000 -22.583 1.00 75.88 100 ASP A C 1
ATOM 719 O O . ASP A 1 100 ? 7.187 -7.360 -22.984 1.00 75.88 100 ASP A O 1
ATOM 723 N N . SER A 1 101 ? 8.868 -7.610 -21.555 1.00 83.75 101 SER A N 1
ATOM 724 C CA . SER A 1 101 ? 8.198 -8.603 -20.726 1.00 83.75 101 SER A CA 1
ATOM 725 C C . SER A 1 101 ? 8.534 -8.360 -19.266 1.00 83.75 101 SER A C 1
ATOM 727 O O . SER A 1 101 ? 9.660 -8.003 -18.917 1.00 83.75 101 SER A O 1
ATOM 729 N N . CYS A 1 102 ? 7.541 -8.542 -18.408 1.00 87.75 102 CYS A N 1
ATOM 730 C CA . CYS A 1 102 ? 7.702 -8.429 -16.970 1.00 87.75 102 CYS A CA 1
ATOM 731 C C . CYS A 1 102 ? 7.881 -9.818 -16.377 1.00 87.75 102 CYS A C 1
ATOM 733 O O . CYS A 1 102 ? 7.065 -10.710 -16.616 1.00 87.75 102 CYS A O 1
ATOM 735 N N . PHE A 1 103 ? 8.931 -10.008 -15.590 1.00 85.88 103 PHE A N 1
ATOM 736 C CA . PHE A 1 103 ? 9.155 -11.270 -14.901 1.00 85.88 103 PHE A CA 1
ATOM 737 C C . PHE A 1 103 ? 9.681 -11.047 -13.494 1.00 85.88 103 PHE A C 1
ATOM 739 O O . PHE A 1 103 ? 10.367 -10.071 -13.185 1.00 85.88 103 PHE A O 1
ATOM 746 N N . THR A 1 104 ? 9.321 -11.981 -12.624 1.00 88.19 104 THR A N 1
ATOM 747 C CA . THR A 1 104 ? 9.793 -12.013 -11.249 1.00 88.19 104 THR A CA 1
ATOM 748 C C . THR A 1 104 ? 11.247 -12.447 -11.231 1.00 88.19 104 THR A C 1
ATOM 750 O O . THR A 1 104 ? 11.596 -13.471 -11.820 1.00 88.19 104 THR A O 1
ATOM 753 N N . ILE A 1 105 ? 12.083 -11.687 -10.530 1.00 88.00 105 ILE A N 1
ATOM 754 C CA . ILE A 1 105 ? 13.478 -12.041 -10.312 1.00 88.00 105 ILE A CA 1
ATOM 755 C C . ILE A 1 105 ? 13.741 -12.293 -8.831 1.00 88.00 105 ILE A C 1
ATOM 757 O O . ILE A 1 105 ? 13.196 -11.632 -7.940 1.00 88.00 105 ILE A O 1
ATOM 761 N N . SER A 1 106 ? 14.574 -13.295 -8.577 1.00 86.94 106 SER A N 1
ATOM 762 C CA . SER A 1 106 ? 15.085 -13.619 -7.253 1.00 86.94 106 SER A CA 1
ATOM 763 C C . SER A 1 106 ? 16.552 -13.219 -7.127 1.00 86.94 106 SER A C 1
ATOM 765 O O . SER A 1 106 ? 17.282 -13.271 -8.113 1.00 86.94 106 SER A O 1
ATOM 767 N N . GLY A 1 107 ? 16.985 -12.853 -5.924 1.00 87.56 107 GLY A N 1
ATOM 768 C CA . GLY A 1 107 ? 18.368 -12.488 -5.639 1.00 87.56 107 GLY A CA 1
ATOM 769 C C . GLY A 1 107 ? 18.581 -12.050 -4.190 1.00 87.56 107 GLY A C 1
ATOM 770 O O . GLY A 1 107 ? 17.729 -12.261 -3.326 1.00 87.56 107 GLY A O 1
ATOM 771 N N . CYS A 1 108 ? 19.741 -11.453 -3.916 1.00 82.69 108 CYS A N 1
ATOM 772 C CA . CYS A 1 108 ? 20.105 -10.928 -2.595 1.00 82.69 108 CYS A CA 1
ATOM 773 C C . CYS A 1 108 ? 20.258 -9.395 -2.575 1.00 82.69 108 CYS A C 1
ATOM 775 O O . CYS A 1 108 ? 20.384 -8.823 -1.496 1.00 82.69 108 CYS A O 1
ATOM 777 N N . SER A 1 109 ? 20.329 -8.741 -3.740 1.00 85.31 109 SER A N 1
ATOM 778 C CA . SER A 1 109 ? 20.629 -7.311 -3.869 1.00 85.31 109 SER A CA 1
ATOM 779 C C . SER A 1 109 ? 19.906 -6.706 -5.066 1.00 85.31 109 SER A C 1
ATOM 781 O O . SER A 1 109 ? 19.737 -7.374 -6.077 1.00 85.31 109 SER A O 1
ATOM 783 N N . MET A 1 110 ? 19.529 -5.432 -4.978 1.00 82.25 110 MET A N 1
ATOM 784 C CA . MET A 1 110 ? 19.019 -4.658 -6.122 1.00 82.25 110 MET A CA 1
ATOM 785 C C . MET A 1 110 ? 20.157 -4.059 -6.965 1.00 82.25 110 MET A C 1
ATOM 787 O O . MET A 1 110 ? 19.918 -3.518 -8.041 1.00 82.25 110 MET A O 1
ATOM 791 N N . ILE A 1 111 ? 21.404 -4.198 -6.507 1.00 85.62 111 ILE A N 1
ATOM 792 C CA . ILE A 1 111 ? 22.600 -3.872 -7.282 1.00 85.62 111 ILE A CA 1
ATOM 793 C C . ILE A 1 111 ? 22.916 -5.065 -8.184 1.00 85.62 111 ILE A C 1
ATOM 795 O O . ILE A 1 111 ? 23.171 -6.168 -7.693 1.00 85.62 111 ILE A O 1
ATOM 799 N N . GLY A 1 112 ? 22.898 -4.841 -9.495 1.00 85.50 112 GLY A N 1
ATOM 800 C CA . GLY A 1 112 ? 23.175 -5.872 -10.489 1.00 85.50 112 GLY A CA 1
ATOM 801 C C . GLY A 1 112 ? 24.647 -6.290 -10.522 1.00 85.50 112 GLY A C 1
ATOM 802 O O . GLY A 1 112 ? 25.535 -5.574 -10.058 1.00 85.50 112 GLY A O 1
ATOM 803 N N . SER A 1 113 ? 24.937 -7.428 -11.153 1.00 87.31 113 SER A N 1
ATOM 804 C CA . SER A 1 113 ? 26.298 -7.953 -11.378 1.00 87.31 113 SER A CA 1
ATOM 805 C C . SER A 1 113 ? 27.233 -6.996 -12.131 1.00 87.31 113 SER A C 1
ATOM 807 O O . SER A 1 113 ? 28.453 -7.148 -12.093 1.00 87.31 113 SER A O 1
ATOM 809 N N . ASN A 1 114 ? 26.668 -5.993 -12.800 1.00 86.25 114 ASN A N 1
ATOM 810 C CA . ASN A 1 114 ? 27.370 -4.904 -13.473 1.00 86.25 114 ASN A CA 1
ATOM 811 C C . ASN A 1 114 ? 27.662 -3.690 -12.565 1.00 86.25 114 ASN A C 1
ATOM 813 O O . ASN A 1 114 ? 28.221 -2.707 -13.046 1.00 86.25 114 ASN A O 1
ATOM 817 N N . GLY A 1 115 ? 27.293 -3.741 -11.282 1.00 80.31 115 GLY A N 1
ATOM 818 C CA . GLY A 1 115 ? 27.532 -2.685 -10.296 1.00 80.31 115 GLY A CA 1
ATOM 819 C C . GLY A 1 115 ? 26.552 -1.509 -10.353 1.00 80.31 115 GLY A C 1
ATOM 820 O O . GLY A 1 115 ? 26.784 -0.512 -9.676 1.00 80.31 115 GLY A O 1
ATOM 821 N N . ILE A 1 116 ? 25.483 -1.602 -11.150 1.00 79.44 116 ILE A N 1
ATOM 822 C CA . ILE A 1 116 ? 24.440 -0.572 -11.244 1.00 79.44 116 ILE A CA 1
ATOM 823 C C . ILE A 1 116 ? 23.344 -0.866 -10.218 1.00 79.44 116 ILE A C 1
ATOM 825 O O . ILE A 1 116 ? 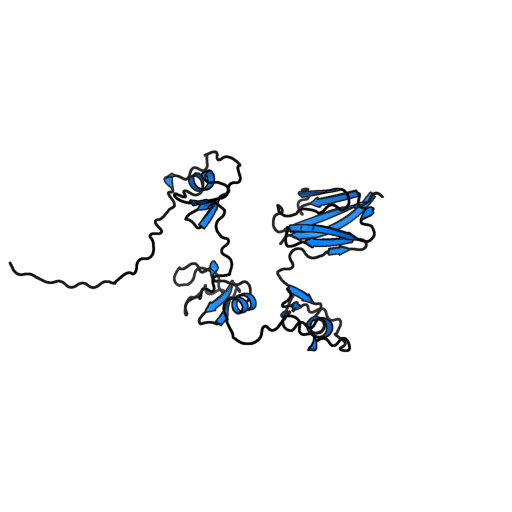22.927 -2.016 -10.073 1.00 79.44 116 ILE A O 1
ATOM 829 N N . ASP A 1 117 ? 22.870 0.170 -9.528 1.00 82.56 117 ASP A N 1
ATOM 830 C CA . ASP A 1 117 ? 21.711 0.077 -8.644 1.00 82.56 117 ASP A CA 1
ATOM 831 C C . ASP A 1 117 ? 20.409 0.132 -9.455 1.00 82.56 117 ASP A C 1
ATOM 833 O O . ASP A 1 117 ? 20.103 1.129 -10.112 1.00 82.56 117 ASP A O 1
ATOM 837 N N . TYR A 1 118 ? 19.656 -0.965 -9.421 1.00 83.31 118 TYR A N 1
ATOM 838 C CA . TYR A 1 118 ? 18.373 -1.102 -10.095 1.00 83.31 118 TYR A CA 1
ATOM 839 C C . TYR A 1 118 ? 17.191 -0.913 -9.148 1.00 83.31 118 TYR A C 1
ATOM 841 O O . TYR A 1 118 ? 16.080 -1.232 -9.552 1.00 83.31 118 TYR A O 1
ATOM 849 N N . ALA A 1 119 ? 17.370 -0.399 -7.926 1.00 81.56 119 ALA A N 1
ATOM 850 C CA . ALA A 1 119 ? 16.290 -0.279 -6.943 1.00 81.56 119 ALA A CA 1
ATOM 851 C C . ALA A 1 119 ? 14.992 0.335 -7.510 1.00 81.56 119 ALA A C 1
ATOM 853 O O . ALA A 1 119 ? 13.903 -0.171 -7.246 1.00 81.56 119 ALA A O 1
ATOM 854 N N . GLY A 1 120 ? 15.108 1.354 -8.369 1.00 76.19 120 GLY A N 1
ATOM 855 C CA . GLY A 1 120 ? 13.973 2.013 -9.034 1.00 76.19 120 GLY A CA 1
ATOM 856 C C . GLY A 1 120 ? 13.375 1.292 -10.255 1.00 76.19 120 GLY A C 1
ATOM 857 O O . GLY A 1 120 ? 12.455 1.818 -10.865 1.00 76.19 120 GLY A O 1
ATOM 858 N N . TYR A 1 121 ? 13.889 0.123 -10.646 1.00 84.12 121 TYR A N 1
ATOM 859 C CA . TYR A 1 121 ? 13.428 -0.668 -11.802 1.00 84.12 121 TYR A CA 1
ATOM 860 C C . TYR A 1 121 ? 12.499 -1.815 -11.375 1.00 84.12 121 TYR A C 1
ATOM 862 O O . TYR A 1 121 ? 11.980 -2.547 -12.223 1.00 84.12 121 TYR A O 1
ATOM 870 N N . PHE A 1 122 ? 12.339 -2.018 -10.064 1.00 83.44 122 PHE A N 1
ATOM 871 C CA . PHE A 1 122 ? 11.525 -3.086 -9.505 1.00 83.44 122 PHE A CA 1
ATOM 872 C C . PHE A 1 122 ? 10.083 -2.623 -9.304 1.00 83.44 122 PHE A C 1
ATOM 874 O O . PHE A 1 122 ? 9.809 -1.609 -8.669 1.00 83.44 122 PHE A O 1
ATOM 881 N N . PHE A 1 123 ? 9.157 -3.430 -9.800 1.00 81.69 123 PHE A N 1
ATOM 882 C CA . PHE A 1 123 ? 7.727 -3.317 -9.571 1.00 81.69 123 PHE A CA 1
ATOM 883 C C . PHE A 1 123 ? 7.305 -4.264 -8.447 1.00 81.69 123 PHE A C 1
ATOM 885 O O . PHE A 1 123 ? 7.857 -5.360 -8.288 1.00 81.69 123 PHE A O 1
ATOM 892 N N . ASN A 1 124 ? 6.258 -3.881 -7.714 1.00 77.75 124 ASN A N 1
ATOM 893 C CA . ASN A 1 124 ? 5.723 -4.688 -6.614 1.00 77.75 124 ASN A CA 1
ATOM 894 C C . ASN A 1 124 ? 4.959 -5.921 -7.112 1.00 77.75 124 ASN A C 1
ATOM 896 O O . ASN A 1 124 ? 4.743 -6.868 -6.359 1.00 77.75 124 ASN A O 1
ATOM 900 N N . SER A 1 125 ? 4.520 -5.916 -8.373 1.00 79.00 125 SER A N 1
ATOM 901 C CA . SER A 1 125 ? 3.834 -7.047 -8.992 1.00 79.00 125 SER A CA 1
ATOM 902 C C . SER A 1 125 ? 4.008 -7.065 -10.507 1.00 79.00 125 SER A C 1
ATOM 904 O O . SER A 1 125 ? 4.251 -6.039 -11.147 1.00 79.00 125 SER A O 1
ATOM 906 N N . THR A 1 126 ? 3.812 -8.246 -11.097 1.00 80.94 126 THR A N 1
ATOM 907 C CA . THR A 1 126 ? 3.815 -8.424 -12.554 1.00 80.94 126 THR A CA 1
ATOM 908 C C . THR A 1 126 ? 2.686 -7.637 -13.197 1.00 80.94 126 THR A C 1
ATOM 910 O O . THR A 1 126 ? 2.862 -7.105 -14.285 1.00 80.94 126 THR A O 1
ATOM 913 N N . TYR A 1 127 ? 1.562 -7.486 -12.491 1.00 74.12 127 TYR A N 1
ATOM 914 C CA . TYR A 1 127 ? 0.448 -6.656 -12.928 1.00 74.12 127 TYR A CA 1
ATOM 915 C C . TYR A 1 127 ? 0.849 -5.188 -13.062 1.00 74.12 127 TYR A C 1
ATOM 917 O O . TYR A 1 127 ? 0.661 -4.626 -14.131 1.00 74.12 127 TYR A O 1
ATOM 925 N N . GLN A 1 128 ? 1.466 -4.602 -12.029 1.00 74.81 128 GLN A N 1
ATOM 926 C CA . GLN A 1 128 ? 1.911 -3.205 -12.058 1.00 74.81 128 GLN A CA 1
ATOM 927 C C . GLN A 1 128 ? 2.885 -2.951 -13.217 1.00 74.81 128 GLN A C 1
ATOM 929 O O . GLN A 1 128 ? 2.750 -1.970 -13.942 1.00 74.81 128 GLN A O 1
ATOM 934 N N . CYS A 1 129 ? 3.829 -3.869 -13.430 1.00 82.62 129 CYS A N 1
ATOM 935 C CA . CYS A 1 129 ? 4.757 -3.796 -14.554 1.00 82.62 129 CYS A CA 1
ATOM 936 C C . CYS A 1 129 ? 4.029 -3.907 -15.907 1.00 82.62 129 CYS A C 1
ATOM 938 O O . CYS A 1 129 ? 4.276 -3.115 -16.814 1.00 82.62 129 CYS A O 1
ATOM 940 N N . ASN A 1 130 ? 3.090 -4.848 -16.045 1.00 79.12 130 ASN A N 1
ATOM 941 C CA . ASN A 1 130 ? 2.344 -5.053 -17.286 1.00 79.12 130 ASN A CA 1
ATOM 942 C C . ASN A 1 130 ? 1.416 -3.874 -17.608 1.00 79.12 130 ASN A C 1
ATOM 944 O O . ASN A 1 130 ? 1.383 -3.433 -18.751 1.00 79.12 130 ASN A O 1
ATOM 948 N N . SER A 1 131 ? 0.696 -3.343 -16.616 1.00 73.44 131 SER A N 1
ATOM 949 C CA . SER A 1 131 ? -0.258 -2.244 -16.798 1.00 73.44 131 SER A CA 1
ATOM 950 C C . SER A 1 131 ? 0.416 -0.920 -17.144 1.00 73.44 131 SER A C 1
ATOM 952 O O . SER A 1 131 ? -0.186 -0.095 -17.823 1.00 73.44 131 SER A O 1
ATOM 954 N N . LEU A 1 132 ? 1.645 -0.705 -16.663 1.00 75.62 132 LEU A N 1
ATOM 955 C CA . LEU A 1 132 ? 2.411 0.511 -16.937 1.00 75.62 132 LEU A CA 1
ATOM 956 C C . LEU A 1 132 ? 3.233 0.394 -18.227 1.00 75.62 132 LEU A C 1
ATOM 958 O O . LEU A 1 132 ? 3.364 1.368 -18.964 1.00 75.62 132 LEU A O 1
ATOM 962 N N . CYS A 1 133 ? 3.799 -0.786 -18.506 1.00 76.50 133 CYS A N 1
ATOM 963 C CA . CYS A 1 133 ? 4.902 -0.911 -19.462 1.00 76.50 133 CYS A CA 1
ATOM 964 C C . CYS A 1 133 ? 4.619 -1.755 -20.699 1.00 76.50 133 CYS A C 1
ATOM 966 O O . CYS A 1 133 ? 5.434 -1.739 -21.632 1.00 76.50 133 CYS A O 1
ATOM 968 N N . LEU A 1 134 ? 3.496 -2.474 -20.735 1.00 76.12 134 LEU A N 1
ATOM 969 C CA . LEU A 1 134 ? 3.025 -3.160 -21.930 1.00 76.12 134 LEU A CA 1
ATOM 970 C C . LEU A 1 134 ? 1.838 -2.382 -22.498 1.00 76.12 134 LEU A C 1
ATOM 972 O O . LEU A 1 134 ? 0.712 -2.505 -22.029 1.00 76.12 134 LEU A O 1
ATOM 976 N N . ASN A 1 135 ? 2.088 -1.597 -23.549 1.00 65.62 135 ASN A N 1
ATOM 977 C CA . ASN A 1 135 ? 1.025 -1.073 -24.409 1.00 65.62 135 ASN A CA 1
ATOM 978 C C . ASN A 1 135 ? 0.534 -2.197 -25.327 1.00 65.62 135 ASN A C 1
ATOM 980 O O . ASN A 1 135 ? 0.727 -2.154 -26.544 1.00 65.62 135 ASN A O 1
ATOM 984 N N . ASP A 1 136 ? -0.064 -3.233 -24.744 1.00 50.88 136 ASP A N 1
ATOM 985 C CA . ASP A 1 136 ? -0.704 -4.255 -25.551 1.00 50.88 136 ASP A CA 1
ATOM 986 C C . ASP A 1 136 ? -2.076 -3.742 -25.990 1.00 50.88 136 ASP A C 1
ATOM 988 O O . ASP A 1 136 ? -2.899 -3.293 -25.192 1.00 50.88 136 ASP A O 1
ATOM 992 N N . THR A 1 137 ? -2.313 -3.736 -27.298 1.00 55.16 137 THR A N 1
ATOM 993 C CA . THR A 1 137 ? -3.481 -3.099 -27.929 1.00 55.16 137 THR A CA 1
ATOM 994 C C . THR A 1 137 ? -4.738 -3.968 -27.801 1.00 55.16 137 THR A C 1
ATOM 996 O O . THR A 1 137 ? -5.559 -4.038 -28.715 1.00 55.16 137 THR A O 1
ATOM 999 N N . PHE A 1 138 ? -4.899 -4.671 -26.682 1.00 47.66 138 PHE A N 1
ATOM 1000 C CA . PHE A 1 138 ? -5.917 -5.695 -26.516 1.00 47.66 138 PHE A CA 1
ATOM 1001 C C . PHE A 1 138 ? -6.650 -5.518 -25.192 1.00 47.66 138 PHE A C 1
ATOM 1003 O O . PHE A 1 138 ? -6.137 -5.874 -24.144 1.00 47.66 138 PHE A O 1
ATOM 1010 N N . ALA A 1 139 ? -7.861 -4.966 -25.306 1.00 45.53 139 ALA A N 1
ATOM 1011 C CA . ALA A 1 139 ? -8.903 -4.865 -24.291 1.00 45.53 139 ALA A CA 1
ATOM 1012 C C . ALA A 1 139 ? -8.443 -4.353 -22.916 1.00 45.53 139 ALA A C 1
ATOM 1014 O O . ALA A 1 139 ? -7.781 -5.038 -22.145 1.00 45.53 139 ALA A O 1
ATOM 1015 N N . ILE A 1 140 ? -8.961 -3.187 -22.535 1.00 47.41 140 ILE A N 1
ATOM 1016 C CA . ILE A 1 140 ? -9.193 -2.897 -21.122 1.00 47.41 140 ILE A CA 1
ATOM 1017 C C . ILE A 1 140 ? -10.117 -4.018 -20.617 1.00 47.41 140 ILE A C 1
ATOM 1019 O O . ILE A 1 140 ? -11.335 -3.940 -20.776 1.00 47.41 140 ILE A O 1
ATOM 1023 N N . ILE A 1 141 ? -9.546 -5.104 -20.095 1.00 55.06 141 ILE A N 1
ATOM 1024 C CA . ILE A 1 141 ? -10.291 -6.078 -19.311 1.00 55.06 141 ILE A CA 1
ATOM 1025 C C . ILE A 1 141 ? -10.595 -5.321 -18.030 1.00 55.06 141 ILE A C 1
ATOM 1027 O O . ILE A 1 141 ? -9.730 -5.136 -17.175 1.00 55.06 141 ILE A O 1
ATOM 1031 N N . GLY A 1 142 ? -11.809 -4.779 -17.954 1.00 64.88 142 GLY A N 1
ATOM 1032 C CA . GLY A 1 142 ? -12.324 -4.256 -16.703 1.00 64.88 142 GLY A CA 1
ATOM 1033 C C . GLY A 1 142 ? -12.157 -5.341 -15.648 1.00 64.88 142 GLY A C 1
ATOM 1034 O O . GLY A 1 142 ? -12.498 -6.496 -15.888 1.00 64.88 142 GLY A O 1
ATOM 1035 N N . CYS A 1 143 ? -11.600 -4.976 -14.495 1.00 75.12 143 CYS A N 1
ATOM 1036 C CA . CYS A 1 143 ? -11.365 -5.921 -13.408 1.00 75.12 143 CYS A CA 1
ATOM 1037 C C . CYS A 1 143 ? -12.627 -6.740 -13.069 1.00 75.12 143 CYS A C 1
ATOM 1039 O O . CYS A 1 143 ? -12.548 -7.934 -12.776 1.00 75.12 143 CYS A O 1
ATOM 1041 N N . ILE A 1 144 ? -13.790 -6.101 -13.200 1.00 81.94 144 ILE A N 1
ATOM 1042 C CA . ILE A 1 144 ? -15.102 -6.700 -13.000 1.00 81.94 144 ILE A CA 1
ATOM 1043 C C . ILE A 1 144 ? -15.744 -6.988 -14.360 1.00 81.94 144 ILE A C 1
ATOM 1045 O O . ILE A 1 144 ? -16.024 -6.066 -15.129 1.00 81.94 144 ILE A O 1
ATOM 1049 N N . ASP A 1 145 ? -16.038 -8.260 -14.611 1.00 84.19 145 ASP A N 1
ATOM 1050 C CA . ASP A 1 145 ? -16.871 -8.729 -15.710 1.00 84.19 145 ASP A CA 1
ATOM 1051 C C . ASP A 1 145 ? -18.221 -9.219 -15.167 1.00 84.19 145 ASP A C 1
ATOM 1053 O O . ASP A 1 145 ? -18.337 -10.265 -14.526 1.00 84.19 145 ASP A O 1
ATOM 1057 N N . SER A 1 146 ? -19.275 -8.455 -15.456 1.00 80.81 146 SER A N 1
ATOM 1058 C CA . SER A 1 146 ? -20.642 -8.782 -15.042 1.00 80.81 146 SER A CA 1
ATOM 1059 C C . SER A 1 146 ? -21.177 -10.094 -15.625 1.00 80.81 146 SER A C 1
ATOM 1061 O O . SER A 1 146 ? -22.111 -10.656 -15.060 1.00 80.81 146 SER A O 1
ATOM 1063 N N . ALA A 1 147 ? -20.612 -10.593 -16.730 1.00 86.62 147 ALA A N 1
ATOM 1064 C CA . ALA A 1 147 ? -21.031 -11.857 -17.333 1.00 86.62 147 ALA A CA 1
ATOM 1065 C C . ALA A 1 147 ? -20.578 -13.085 -16.522 1.00 86.62 147 ALA A C 1
ATOM 1067 O O . ALA A 1 147 ? -21.141 -14.164 -16.695 1.00 86.62 147 ALA A O 1
ATOM 1068 N N . LEU A 1 148 ? -19.588 -12.924 -15.637 1.00 84.88 148 LEU A N 1
ATOM 1069 C CA . LEU A 1 148 ? -19.112 -13.976 -14.734 1.00 84.88 148 LEU A CA 1
ATOM 1070 C C . LEU A 1 148 ? -19.962 -14.101 -13.461 1.00 84.88 148 LEU A C 1
ATOM 1072 O O . LEU A 1 148 ? -19.814 -15.076 -12.727 1.00 84.88 148 LEU A O 1
ATOM 1076 N N . ILE A 1 149 ? -20.845 -13.134 -13.188 1.00 87.31 149 ILE A N 1
ATOM 1077 C CA . ILE A 1 149 ? -21.670 -13.135 -11.981 1.00 87.31 149 ILE A CA 1
ATOM 1078 C C . ILE A 1 149 ? -22.827 -14.121 -12.158 1.00 87.31 149 ILE A C 1
ATOM 1080 O O . ILE A 1 149 ? -23.799 -13.852 -12.863 1.00 87.31 149 ILE A O 1
ATOM 1084 N N . ASP A 1 150 ? -22.743 -15.240 -11.449 1.00 86.38 150 ASP A N 1
ATOM 1085 C CA . ASP A 1 150 ? -23.799 -16.232 -11.323 1.00 86.38 150 ASP A CA 1
ATOM 1086 C C . ASP A 1 150 ? -23.980 -16.621 -9.849 1.00 86.38 150 ASP A C 1
ATOM 1088 O O . ASP A 1 150 ? -23.344 -17.525 -9.306 1.00 86.38 150 ASP A O 1
ATOM 1092 N N . VAL A 1 151 ? -24.913 -15.934 -9.193 1.00 83.12 151 VAL A N 1
ATOM 1093 C CA . VAL A 1 151 ? -25.294 -16.176 -7.791 1.00 83.12 151 VAL A CA 1
ATOM 1094 C C . VAL A 1 151 ? -26.016 -17.509 -7.568 1.00 83.12 151 VAL A C 1
ATOM 1096 O O . VAL A 1 151 ? -26.287 -17.865 -6.422 1.00 83.12 151 VAL A O 1
ATOM 1099 N N . SER A 1 152 ? -26.337 -18.261 -8.627 1.00 86.44 152 SER A N 1
ATOM 1100 C CA . SER A 1 152 ? -26.857 -19.625 -8.494 1.00 86.44 152 SER A CA 1
ATOM 1101 C C . SER A 1 152 ? -25.752 -20.660 -8.246 1.00 86.44 152 SER A C 1
ATOM 1103 O O . SER A 1 152 ? -26.035 -21.763 -7.767 1.00 86.44 152 SER A O 1
ATOM 1105 N N . VAL A 1 153 ? -24.489 -20.301 -8.504 1.00 88.38 153 VAL A N 1
ATOM 1106 C CA . VAL A 1 153 ? -23.325 -21.143 -8.223 1.00 88.38 153 VAL A CA 1
ATOM 1107 C C . VAL A 1 153 ? -23.073 -21.195 -6.718 1.00 88.38 153 VAL A C 1
ATOM 1109 O O . VAL A 1 153 ? -22.768 -20.196 -6.081 1.00 88.38 153 VAL A O 1
ATOM 1112 N N . LEU A 1 154 ? -23.158 -22.388 -6.131 1.00 90.25 154 LEU A N 1
ATOM 1113 C CA . LEU A 1 154 ? -22.865 -22.606 -4.714 1.00 90.25 154 LEU A CA 1
ATOM 1114 C C . LEU A 1 154 ? -21.356 -22.730 -4.485 1.00 90.25 154 LEU A C 1
ATOM 1116 O O . LEU A 1 154 ? -20.772 -23.802 -4.658 1.00 90.25 154 LEU A O 1
ATOM 1120 N N . CYS A 1 155 ? -20.729 -21.641 -4.044 1.00 90.56 155 CYS A N 1
ATOM 1121 C CA . CYS A 1 155 ? -19.337 -21.672 -3.608 1.00 90.56 155 CYS A CA 1
ATOM 1122 C C . CYS A 1 155 ? -19.175 -22.414 -2.278 1.00 90.56 155 CYS A C 1
ATOM 1124 O O . CYS A 1 155 ? -19.956 -22.231 -1.342 1.00 90.56 155 CYS A O 1
ATOM 1126 N N . ASN A 1 156 ? -18.140 -23.254 -2.183 1.00 88.94 156 ASN A N 1
ATOM 1127 C CA . ASN A 1 156 ? -17.824 -23.935 -0.932 1.00 88.94 156 ASN A CA 1
ATOM 1128 C C . ASN A 1 156 ? -17.405 -22.919 0.150 1.00 88.94 156 ASN A C 1
ATOM 1130 O O . ASN A 1 156 ? -16.890 -21.840 -0.139 1.00 88.94 156 ASN A O 1
ATOM 1134 N N . GLY A 1 157 ? -17.634 -23.274 1.414 1.00 86.62 157 GLY A N 1
ATOM 1135 C CA . GLY A 1 157 ? -17.231 -22.468 2.570 1.00 86.62 157 GLY A CA 1
ATOM 1136 C C . GLY A 1 157 ? -15.779 -22.699 2.987 1.00 86.62 157 GLY A C 1
ATOM 1137 O O . GLY A 1 157 ? -15.458 -22.526 4.157 1.00 86.62 157 GLY A O 1
ATOM 1138 N N . VAL A 1 158 ? -14.913 -23.154 2.076 1.00 90.50 158 VAL A N 1
ATOM 1139 C CA . VAL A 1 158 ? -13.485 -23.294 2.370 1.00 90.50 158 VAL A CA 1
ATOM 1140 C C . VAL A 1 158 ? -12.854 -21.916 2.245 1.00 90.50 158 VAL A C 1
ATOM 1142 O O . VAL A 1 158 ? -12.982 -21.264 1.208 1.00 90.50 158 VAL A O 1
ATOM 1145 N N . TYR A 1 159 ? -12.211 -21.471 3.319 1.00 86.81 159 TYR A N 1
ATOM 1146 C CA . TYR A 1 159 ? -11.445 -20.234 3.321 1.00 86.81 159 TYR A CA 1
ATOM 1147 C C . TYR A 1 159 ? -10.108 -20.475 2.614 1.00 86.81 159 TYR A C 1
ATOM 1149 O O . TYR A 1 159 ? -9.257 -21.200 3.130 1.00 86.81 159 TYR A O 1
ATOM 1157 N N . ASP A 1 160 ? -9.966 -19.896 1.424 1.00 90.06 160 ASP A N 1
ATOM 1158 C CA . ASP A 1 160 ? -8.778 -19.968 0.567 1.00 90.06 160 ASP A CA 1
ATOM 1159 C C . ASP A 1 160 ? -8.639 -18.627 -0.168 1.00 90.06 160 ASP A C 1
ATOM 1161 O O . ASP A 1 160 ? -9.092 -18.493 -1.308 1.00 90.06 160 ASP A O 1
ATOM 1165 N N . PRO A 1 161 ? -8.164 -17.582 0.531 1.00 89.50 161 PRO A N 1
ATOM 1166 C CA . PRO A 1 161 ? -8.383 -16.209 0.118 1.00 89.50 161 PRO A CA 1
ATOM 1167 C C . PRO A 1 161 ? -7.663 -15.866 -1.181 1.00 89.50 161 PRO A C 1
ATOM 1169 O O . PRO A 1 161 ? -6.568 -16.357 -1.455 1.00 89.50 161 PRO A O 1
ATOM 1172 N N . VAL A 1 162 ? -8.261 -14.957 -1.948 1.00 90.00 162 VAL A N 1
ATOM 1173 C CA . VAL A 1 162 ? -7.656 -14.399 -3.161 1.00 90.00 162 VAL A CA 1
ATOM 1174 C C . VAL A 1 162 ? -7.740 -12.881 -3.154 1.00 90.00 162 VAL A C 1
ATOM 1176 O O . VAL A 1 162 ? -8.714 -12.311 -2.668 1.00 90.00 162 VAL A O 1
ATOM 1179 N N . CYS A 1 163 ? -6.736 -12.225 -3.715 1.00 84.81 163 CYS A N 1
ATOM 1180 C CA . CYS A 1 163 ? -6.689 -10.785 -3.882 1.00 84.81 163 CYS A CA 1
ATOM 1181 C C . CYS A 1 163 ? -7.114 -10.443 -5.306 1.00 84.81 163 CYS A C 1
ATOM 1183 O O . CYS A 1 163 ? -6.412 -10.804 -6.254 1.00 84.81 163 CYS A O 1
ATOM 1185 N N . GLY A 1 164 ? -8.261 -9.783 -5.453 1.00 83.12 164 GLY A N 1
ATOM 1186 C CA . GLY A 1 164 ? -8.778 -9.345 -6.744 1.00 83.12 164 GLY A CA 1
ATOM 1187 C C . GLY A 1 164 ? -7.960 -8.214 -7.364 1.00 83.12 164 GLY A C 1
ATOM 1188 O O . GLY A 1 164 ? -7.241 -7.484 -6.682 1.00 83.12 164 GLY A O 1
ATOM 1189 N N . CYS A 1 165 ? -8.098 -8.040 -8.678 1.00 78.25 165 CYS A N 1
ATOM 1190 C CA . CYS A 1 165 ? -7.570 -6.888 -9.420 1.00 78.25 165 CYS A CA 1
ATOM 1191 C C . CYS A 1 165 ? -8.121 -5.529 -8.938 1.00 78.25 165 CYS A C 1
ATOM 1193 O O . CYS A 1 165 ? -7.582 -4.482 -9.283 1.00 78.25 165 CYS A O 1
ATOM 1195 N N . ASP A 1 166 ? -9.178 -5.540 -8.128 1.00 76.19 166 ASP A N 1
ATOM 1196 C CA . ASP A 1 166 ? -9.783 -4.393 -7.451 1.00 76.19 166 ASP A CA 1
ATOM 1197 C C . ASP A 1 166 ? -9.143 -4.119 -6.081 1.00 76.19 166 ASP A C 1
ATOM 1199 O O . ASP A 1 166 ? -9.589 -3.241 -5.348 1.00 76.19 166 ASP A O 1
ATOM 1203 N N . SER A 1 167 ? -8.083 -4.858 -5.739 1.00 73.31 167 SER A N 1
ATOM 1204 C CA . SER A 1 167 ? -7.400 -4.807 -4.445 1.00 73.31 167 SER A CA 1
ATOM 1205 C C . SER A 1 167 ? -8.289 -5.196 -3.257 1.00 73.31 167 SER A C 1
ATOM 1207 O O . SER A 1 167 ? -8.012 -4.812 -2.118 1.00 73.31 167 SER A O 1
ATOM 1209 N N . VAL A 1 168 ? -9.335 -5.996 -3.495 1.00 75.69 168 VAL A N 1
ATOM 1210 C CA . VAL A 1 168 ? -10.192 -6.554 -2.443 1.00 75.69 168 VAL A CA 1
ATOM 1211 C C . VAL A 1 168 ? -9.857 -8.028 -2.214 1.00 75.69 168 VAL A C 1
ATOM 1213 O O . VAL A 1 168 ? -9.695 -8.811 -3.150 1.00 75.69 168 VAL A O 1
ATOM 1216 N N . SER A 1 169 ? -9.754 -8.422 -0.942 1.00 84.12 169 SER A N 1
ATOM 1217 C CA . SER A 1 169 ? -9.600 -9.828 -0.558 1.00 84.12 169 SER A CA 1
ATOM 1218 C C . SER A 1 169 ? -10.955 -10.533 -0.556 1.00 84.12 169 SER A C 1
ATOM 1220 O O . SER A 1 169 ? -11.879 -10.126 0.151 1.00 84.12 169 SER A O 1
ATOM 1222 N N . TYR A 1 170 ? -11.050 -11.637 -1.282 1.00 84.19 170 TYR A N 1
ATOM 1223 C CA . TYR A 1 170 ? -12.229 -12.489 -1.361 1.00 84.19 170 TYR A CA 1
ATOM 1224 C C . TYR A 1 170 ? -12.013 -13.789 -0.600 1.00 84.19 170 TYR A C 1
ATOM 1226 O O . TYR A 1 170 ? -10.900 -14.301 -0.520 1.00 84.19 170 TYR A O 1
ATOM 1234 N N . TYR A 1 171 ? -13.102 -14.336 -0.056 1.00 85.19 171 TYR A N 1
ATOM 1235 C CA . TYR A 1 171 ? -13.083 -15.528 0.797 1.00 85.19 171 TYR A CA 1
ATOM 1236 C C . TYR A 1 171 ? -12.485 -16.757 0.100 1.00 85.19 171 TYR A C 1
ATOM 1238 O O . TYR A 1 171 ? -11.759 -17.535 0.716 1.00 85.19 171 TYR A O 1
ATOM 1246 N N . ASN A 1 172 ? -12.810 -16.913 -1.184 1.00 91.00 172 ASN A N 1
ATOM 1247 C CA . ASN A 1 172 ? -12.147 -17.829 -2.094 1.00 91.00 172 ASN A CA 1
ATOM 1248 C C . ASN A 1 172 ? -12.342 -17.408 -3.553 1.00 91.00 172 ASN A C 1
ATOM 1250 O O . ASN A 1 172 ? -13.158 -16.535 -3.862 1.00 91.00 172 ASN A O 1
ATOM 1254 N N . ALA A 1 173 ? -11.602 -18.061 -4.451 1.00 92.50 173 ALA A N 1
ATOM 1255 C CA . ALA A 1 173 ? -11.676 -17.832 -5.892 1.00 92.50 173 ALA A CA 1
ATOM 1256 C C . ALA A 1 173 ? -13.101 -17.974 -6.453 1.00 92.50 173 ALA A C 1
ATOM 1258 O O . ALA A 1 173 ? -13.514 -17.191 -7.305 1.00 92.50 173 ALA A O 1
ATOM 1259 N N . CYS A 1 174 ? -13.878 -18.944 -5.954 1.00 94.62 174 CYS A N 1
ATOM 1260 C CA . CYS A 1 174 ? -15.253 -19.140 -6.409 1.00 94.62 174 CYS A CA 1
ATOM 1261 C C . CYS A 1 174 ? -16.113 -17.910 -6.113 1.00 94.62 174 CYS A C 1
ATOM 1263 O O . CYS A 1 174 ? -16.826 -17.444 -7.000 1.00 94.62 174 CYS A O 1
ATOM 1265 N N . VAL A 1 175 ? -16.014 -17.376 -4.891 1.00 91.62 175 VAL A N 1
ATOM 1266 C CA . VAL A 1 175 ? -16.731 -16.169 -4.471 1.00 91.62 175 VAL A CA 1
ATOM 1267 C C . VAL A 1 175 ? -16.298 -14.968 -5.313 1.00 91.62 175 VAL A C 1
ATOM 1269 O O . VAL A 1 175 ? -17.162 -14.254 -5.815 1.00 91.62 175 VAL A O 1
ATOM 1272 N N . ALA A 1 176 ? -14.991 -14.777 -5.524 1.00 87.88 176 ALA A N 1
ATOM 1273 C CA . ALA A 1 176 ? -14.460 -13.678 -6.333 1.00 87.88 176 ALA A CA 1
ATOM 1274 C C . ALA A 1 176 ? -15.056 -13.667 -7.754 1.00 87.88 176 ALA A C 1
ATOM 1276 O O . ALA A 1 176 ? -15.558 -12.643 -8.211 1.00 87.88 176 ALA A O 1
ATOM 1277 N N . VAL A 1 177 ? -15.075 -14.823 -8.423 1.00 89.50 177 VAL A N 1
ATOM 1278 C CA . VAL A 1 177 ? -15.582 -14.944 -9.799 1.00 89.50 177 VAL A CA 1
ATOM 1279 C C . VAL A 1 177 ? -17.108 -14.862 -9.849 1.00 89.50 177 VAL A C 1
ATOM 1281 O O . VAL A 1 177 ? -17.654 -13.991 -10.516 1.00 89.50 177 VAL A O 1
ATOM 1284 N N . ASN A 1 178 ? -17.810 -15.745 -9.133 1.00 88.00 178 ASN A N 1
ATOM 1285 C CA . ASN A 1 178 ? -19.239 -15.979 -9.368 1.00 88.00 178 ASN A CA 1
ATOM 1286 C C . ASN A 1 178 ? -20.146 -14.976 -8.650 1.00 88.00 178 ASN A C 1
ATOM 1288 O O . ASN A 1 178 ? -21.276 -14.767 -9.079 1.00 88.00 178 ASN A O 1
ATOM 1292 N N . TYR A 1 179 ? -19.697 -14.361 -7.552 1.00 87.12 179 TYR A N 1
ATOM 1293 C CA . TYR A 1 179 ? -20.521 -13.395 -6.811 1.00 87.12 179 TYR A CA 1
ATOM 1294 C C . TYR A 1 179 ? -20.131 -11.944 -7.099 1.00 87.12 179 TYR A C 1
ATOM 1296 O O . TYR A 1 179 ? -20.982 -11.064 -6.988 1.00 87.12 179 TYR A O 1
ATOM 1304 N N . PHE A 1 180 ? -18.873 -11.694 -7.479 1.00 81.50 180 PHE A N 1
ATOM 1305 C CA . PHE A 1 180 ? -18.332 -10.342 -7.660 1.00 81.50 180 PHE A CA 1
ATOM 1306 C C . PHE A 1 180 ? -17.771 -10.070 -9.062 1.00 81.50 180 PHE A C 1
ATOM 1308 O O . PHE A 1 180 ? -17.410 -8.933 -9.353 1.00 81.50 180 PHE A O 1
ATOM 1315 N N . GLY A 1 181 ? -17.740 -11.068 -9.952 1.00 89.12 181 GLY A N 1
ATOM 1316 C CA . GLY A 1 181 ? -17.334 -10.887 -11.346 1.00 89.12 181 GLY A CA 1
ATOM 1317 C C . GLY A 1 181 ? -15.846 -10.597 -11.516 1.00 89.12 181 GLY A C 1
ATOM 1318 O O . GLY A 1 181 ? -15.450 -10.022 -12.524 1.00 89.12 181 GLY A O 1
ATOM 1319 N N . ILE A 1 182 ? -15.011 -10.947 -10.535 1.00 88.00 182 ILE A N 1
ATOM 1320 C CA . ILE A 1 182 ? -13.578 -10.658 -10.571 1.00 88.00 182 ILE A CA 1
ATOM 1321 C C . ILE A 1 182 ? -12.918 -11.525 -11.638 1.00 88.00 182 ILE A C 1
ATOM 1323 O O . ILE A 1 182 ? -12.804 -12.744 -11.501 1.00 88.00 182 ILE A O 1
ATOM 1327 N N . SER A 1 183 ? -12.481 -10.868 -12.709 1.00 86.62 183 SER A N 1
ATOM 1328 C CA . SER A 1 183 ? -11.881 -11.515 -13.877 1.00 86.62 183 SER A CA 1
ATOM 1329 C C . SER A 1 183 ? -10.437 -11.961 -13.631 1.00 86.62 183 SER A C 1
ATOM 1331 O O . SER A 1 183 ? -9.961 -12.885 -14.291 1.00 86.62 183 SER A O 1
ATOM 1333 N N . GLN A 1 184 ? -9.738 -11.329 -12.679 1.00 81.62 184 GLN A N 1
ATOM 1334 C CA . GLN A 1 184 ? -8.347 -11.625 -12.331 1.00 81.62 184 GLN A CA 1
ATOM 1335 C C . GLN A 1 184 ? -8.091 -11.476 -10.828 1.00 81.62 184 GLN A C 1
ATOM 1337 O O . GLN A 1 184 ? -8.508 -10.501 -10.206 1.00 81.62 184 GLN A O 1
ATOM 1342 N N . PHE A 1 185 ? -7.370 -12.432 -10.246 1.00 86.56 185 PHE A N 1
ATOM 1343 C CA . PHE A 1 185 ? -6.986 -12.427 -8.835 1.00 86.56 185 PHE A CA 1
ATOM 1344 C C . PHE A 1 185 ? -5.710 -13.246 -8.614 1.00 86.56 185 PHE A C 1
ATOM 1346 O O . PHE A 1 185 ? -5.404 -14.157 -9.385 1.00 86.56 185 PHE A O 1
ATOM 1353 N N . GLN A 1 186 ? -4.980 -12.941 -7.543 1.00 83.75 186 GLN A N 1
ATOM 1354 C CA . GLN A 1 186 ? -3.836 -13.731 -7.080 1.00 83.75 186 GLN A CA 1
ATOM 1355 C C . GLN A 1 186 ? -4.181 -14.510 -5.800 1.00 83.75 186 GLN A C 1
ATOM 1357 O O . GLN A 1 186 ? -5.025 -14.052 -5.028 1.00 83.75 186 GLN A O 1
ATOM 1362 N N . PRO A 1 187 ? -3.539 -15.662 -5.536 1.00 86.25 187 PRO A N 1
ATOM 1363 C CA . PRO A 1 187 ? -3.691 -16.366 -4.266 1.00 86.25 187 PRO A CA 1
ATOM 1364 C C . PRO A 1 187 ? -3.216 -15.521 -3.078 1.00 86.25 187 PRO A C 1
ATOM 1366 O O . PRO A 1 187 ? -2.198 -14.834 -3.163 1.00 86.25 187 PRO A O 1
ATOM 1369 N N . GLY A 1 188 ? -3.9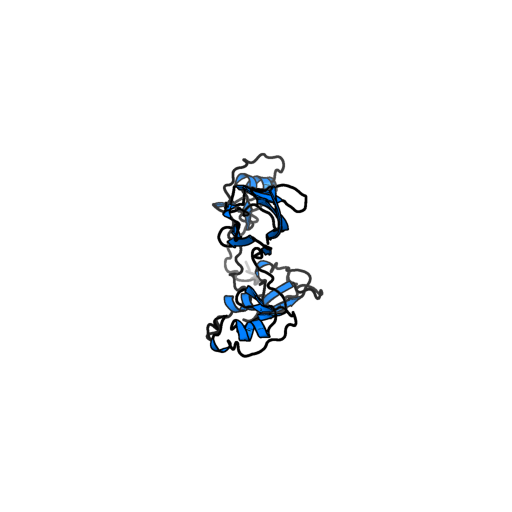22 -15.632 -1.956 1.00 82.50 188 GLY A N 1
ATOM 1370 C CA . GLY A 1 188 ? -3.659 -14.875 -0.736 1.00 82.50 188 GLY A CA 1
ATOM 1371 C C . GLY A 1 188 ? -4.466 -13.581 -0.637 1.00 82.50 188 GLY A C 1
ATOM 1372 O O . GLY A 1 188 ? -5.029 -13.090 -1.610 1.00 82.50 188 GLY A O 1
ATOM 1373 N N . GLU A 1 189 ? -4.535 -13.016 0.568 1.00 81.94 189 GLU A N 1
ATOM 1374 C CA . GLU A 1 189 ? -5.142 -11.699 0.790 1.00 81.94 189 GLU A CA 1
ATOM 1375 C C . GLU A 1 189 ? -4.291 -10.580 0.159 1.00 81.94 189 GLU A C 1
ATOM 1377 O O . GLU A 1 189 ? -3.078 -10.716 -0.007 1.00 81.94 189 GLU A O 1
ATOM 1382 N N . CYS A 1 190 ? -4.910 -9.451 -0.193 1.00 75.31 190 CYS A N 1
ATOM 1383 C CA . CYS A 1 190 ? -4.191 -8.315 -0.764 1.00 75.31 190 CYS A CA 1
ATOM 1384 C C . CYS A 1 190 ? -3.155 -7.733 0.207 1.00 75.31 190 CYS A C 1
ATOM 1386 O O . CYS A 1 190 ? -3.462 -7.459 1.366 1.00 75.31 190 CYS A O 1
ATOM 1388 N N . ALA A 1 191 ? -1.940 -7.477 -0.296 1.00 65.62 191 ALA A N 1
ATOM 1389 C CA . ALA A 1 191 ? -0.851 -6.848 0.460 1.00 65.62 191 ALA A CA 1
ATOM 1390 C C . ALA A 1 191 ? -1.096 -5.350 0.746 1.00 65.62 191 ALA A C 1
ATOM 1392 O O . ALA A 1 191 ? -0.530 -4.804 1.689 1.00 65.62 191 ALA A O 1
ATOM 1393 N N . PHE A 1 192 ? -1.963 -4.702 -0.043 1.00 52.22 192 PHE A N 1
ATOM 1394 C CA . PHE A 1 192 ? -2.326 -3.289 0.073 1.00 52.22 192 PHE A CA 1
ATOM 1395 C C . PHE A 1 192 ? -3.833 -3.138 0.294 1.00 52.22 192 PHE A C 1
ATOM 1397 O O . PHE A 1 192 ? -4.577 -2.758 -0.602 1.00 52.22 192 PHE A O 1
ATOM 1404 N N . ALA A 1 193 ? -4.290 -3.421 1.508 1.00 45.09 193 ALA A N 1
ATOM 1405 C CA . ALA A 1 193 ? -5.491 -2.776 2.015 1.00 45.09 193 ALA A CA 1
ATOM 1406 C C . ALA A 1 193 ? -5.006 -1.611 2.876 1.00 45.09 193 ALA A C 1
ATOM 1408 O O . ALA A 1 193 ? -4.619 -1.815 4.027 1.00 45.09 193 ALA A O 1
ATOM 1409 N N . GLY A 1 194 ? -4.959 -0.406 2.301 1.00 47.22 194 GLY A N 1
ATOM 1410 C CA . GLY A 1 194 ? -4.743 0.809 3.078 1.00 47.22 194 GLY A CA 1
ATOM 1411 C C . GLY A 1 194 ? -5.763 0.824 4.206 1.00 47.22 194 GLY A C 1
ATOM 1412 O O . GLY A 1 194 ? -6.949 0.944 3.929 1.00 47.22 194 GLY A O 1
ATOM 1413 N N . THR A 1 195 ? -5.304 0.634 5.449 1.00 42.47 195 THR A N 1
ATOM 1414 C CA . THR A 1 195 ? -6.119 0.526 6.673 1.00 42.47 195 THR A CA 1
ATOM 1415 C C . THR A 1 195 ? -7.326 -0.414 6.516 1.00 42.47 195 THR A C 1
ATOM 1417 O O . THR A 1 195 ? -8.349 -0.077 5.938 1.00 42.47 195 THR A O 1
ATOM 1420 N N . LYS A 1 196 ? -7.250 -1.637 7.045 1.00 49.28 196 LYS A N 1
ATOM 1421 C CA . LYS A 1 196 ? -8.386 -2.574 6.989 1.00 49.28 196 LYS A CA 1
ATOM 1422 C C . LYS A 1 196 ? -9.590 -1.974 7.722 1.00 49.28 196 LYS A C 1
ATOM 1424 O O . LYS A 1 196 ? -9.468 -1.550 8.869 1.00 49.28 196 LYS A O 1
ATOM 1429 N N . GLU A 1 197 ? -10.754 -1.957 7.080 1.00 50.97 197 GLU A N 1
ATOM 1430 C CA . GLU A 1 197 ? -12.007 -1.692 7.779 1.00 50.97 197 GLU A CA 1
ATOM 1431 C C . GLU A 1 197 ? -12.187 -2.732 8.888 1.00 50.97 197 GLU A C 1
ATOM 1433 O O . GLU A 1 197 ? -12.228 -3.936 8.624 1.00 50.97 197 GLU A O 1
ATOM 1438 N N . ILE A 1 198 ? -12.304 -2.273 10.133 1.00 58.16 198 ILE A N 1
ATOM 1439 C CA . ILE A 1 198 ? -12.550 -3.159 11.271 1.00 58.16 198 ILE A CA 1
ATOM 1440 C C . ILE A 1 198 ? -13.964 -2.900 11.778 1.00 58.16 198 ILE A C 1
ATOM 1442 O O . ILE A 1 198 ? -14.274 -1.812 12.269 1.00 58.16 198 ILE A O 1
ATOM 1446 N N . SER A 1 199 ? -14.828 -3.908 11.641 1.00 53.12 199 SER A N 1
ATOM 1447 C CA . SER A 1 199 ? -16.177 -3.915 12.207 1.00 53.12 199 SER A CA 1
ATOM 1448 C C . SER A 1 199 ? -16.231 -4.822 13.432 1.00 53.12 199 SER A C 1
ATOM 1450 O O . SER A 1 199 ? -15.768 -5.961 13.402 1.00 53.12 199 SER A O 1
ATOM 1452 N N . PHE A 1 200 ? -16.791 -4.306 14.523 1.00 63.12 200 PHE A N 1
ATOM 1453 C CA . PHE A 1 200 ? -16.942 -5.008 15.794 1.00 63.12 200 PHE A CA 1
ATOM 1454 C C . PHE A 1 200 ? -18.269 -4.584 16.421 1.00 63.12 200 PHE A C 1
ATOM 1456 O O . PHE A 1 200 ? -18.445 -3.434 16.816 1.00 63.12 200 PHE A O 1
ATOM 1463 N N . GLY A 1 201 ? -19.213 -5.524 16.511 1.00 65.38 201 GLY A N 1
ATOM 1464 C CA . GLY A 1 201 ? -20.478 -5.369 17.237 1.00 65.38 201 GLY A CA 1
ATOM 1465 C C . GLY A 1 201 ? -21.328 -4.161 16.819 1.00 65.38 201 GLY A C 1
ATOM 1466 O O . GLY A 1 201 ? -22.248 -4.291 16.016 1.00 65.38 201 GLY A O 1
ATOM 1467 N N . GLU A 1 202 ? -21.052 -2.998 17.412 1.00 68.19 202 GLU A N 1
ATOM 1468 C CA . GLU A 1 202 ? -21.828 -1.757 17.304 1.00 68.19 202 GLU A CA 1
ATOM 1469 C C . GLU A 1 202 ? -21.189 -0.684 16.399 1.00 68.19 202 GLU A C 1
ATOM 1471 O O . GLU A 1 202 ? -21.890 0.253 15.995 1.00 68.19 202 GLU A O 1
ATOM 1476 N N . PHE A 1 203 ? -19.900 -0.826 16.052 1.00 73.44 203 PHE A N 1
ATOM 1477 C CA . PHE A 1 203 ? -19.120 0.173 15.311 1.00 73.44 203 PHE A CA 1
ATOM 1478 C C . PHE A 1 203 ? -18.282 -0.437 14.172 1.00 73.44 203 PHE A C 1
ATOM 1480 O O . PHE A 1 203 ? -17.967 -1.628 14.137 1.00 73.44 203 PHE A O 1
ATOM 1487 N N . ARG A 1 204 ? -17.930 0.419 13.218 1.00 69.00 204 ARG A N 1
ATOM 1488 C CA . ARG A 1 204 ? -17.094 0.181 12.043 1.00 69.00 204 ARG A CA 1
ATOM 1489 C C . ARG A 1 204 ? -16.125 1.351 11.927 1.00 69.00 204 ARG A C 1
ATOM 1491 O O . ARG A 1 204 ? -16.552 2.505 11.937 1.00 69.00 204 ARG A O 1
ATOM 1498 N N . VAL A 1 205 ? -14.838 1.051 11.806 1.00 71.50 205 VAL A N 1
ATOM 1499 C CA . VAL A 1 205 ? -13.816 2.043 11.459 1.00 71.50 205 VAL A CA 1
ATOM 1500 C C . VAL A 1 205 ? -13.658 2.018 9.946 1.00 71.50 205 VAL A C 1
ATOM 1502 O O . VAL A 1 205 ? -13.212 1.018 9.389 1.00 71.50 205 VAL A O 1
ATOM 1505 N N . VAL A 1 206 ? -14.089 3.090 9.292 1.00 68.88 206 VAL A N 1
ATOM 1506 C CA . VAL A 1 206 ? -14.022 3.282 7.845 1.00 68.88 206 VAL A CA 1
ATOM 1507 C C . VAL A 1 206 ? -12.805 4.142 7.529 1.00 68.88 206 VAL A C 1
ATOM 1509 O O . VAL A 1 206 ? -12.753 5.298 7.951 1.00 68.88 206 VAL A O 1
ATOM 1512 N N . PRO A 1 207 ? -11.832 3.621 6.787 1.00 57.72 207 PRO A N 1
ATOM 1513 C CA . PRO A 1 207 ? -10.687 4.409 6.388 1.00 57.72 207 PRO A CA 1
ATOM 1514 C C . PRO A 1 207 ? -10.970 5.248 5.147 1.00 57.72 207 PRO A C 1
ATOM 1516 O O . PRO A 1 207 ? -11.664 4.812 4.228 1.00 57.72 207 PRO A O 1
ATOM 1519 N N . ASN A 1 208 ? -10.401 6.451 5.112 1.00 51.97 208 ASN A N 1
ATOM 1520 C CA . ASN A 1 208 ? -10.366 7.316 3.944 1.00 51.97 208 ASN A CA 1
ATOM 1521 C C . ASN A 1 208 ? -8.917 7.414 3.427 1.00 51.97 208 ASN A C 1
ATOM 1523 O O . ASN A 1 208 ? -8.133 8.198 3.970 1.00 51.97 208 ASN A O 1
ATOM 1527 N N . PRO A 1 209 ? -8.564 6.652 2.376 1.00 46.75 209 PRO A N 1
ATOM 1528 C CA . PRO A 1 209 ? -7.194 6.564 1.874 1.00 46.75 209 PRO A CA 1
ATOM 1529 C C . PRO A 1 209 ? -6.707 7.833 1.160 1.00 46.75 209 PRO A C 1
ATOM 1531 O O . PRO A 1 209 ? -5.511 7.976 0.954 1.00 46.75 209 PRO A O 1
ATOM 1534 N N . VAL A 1 210 ? -7.598 8.764 0.796 1.00 44.25 210 VAL A N 1
ATOM 1535 C CA . VAL A 1 210 ? -7.214 10.001 0.089 1.00 44.25 210 VAL A CA 1
ATOM 1536 C C . VAL A 1 210 ? -6.621 11.043 1.041 1.00 44.25 210 VAL A C 1
ATOM 1538 O O . VAL A 1 210 ? -5.767 11.818 0.634 1.00 44.25 210 VAL A O 1
ATOM 1541 N N . ASN A 1 211 ? -7.061 11.063 2.303 1.00 49.56 211 ASN A N 1
ATOM 1542 C CA . ASN A 1 211 ? -6.646 12.072 3.288 1.00 49.56 211 ASN A CA 1
ATOM 1543 C C . ASN A 1 211 ? -6.034 11.459 4.560 1.00 49.56 211 ASN A C 1
ATOM 1545 O O . ASN A 1 211 ? -5.892 12.160 5.549 1.00 49.56 211 ASN A O 1
ATOM 1549 N N . GLU A 1 212 ? -5.737 10.155 4.571 1.00 60.94 212 GLU A N 1
ATOM 1550 C CA . GLU A 1 212 ? -5.225 9.426 5.748 1.00 60.94 212 GLU A CA 1
ATOM 1551 C C . GLU A 1 212 ? -6.059 9.649 7.024 1.00 60.94 212 GLU A C 1
ATOM 1553 O O . GLU A 1 212 ? -5.552 9.844 8.128 1.00 60.94 212 GLU A O 1
ATOM 1558 N N . HIS A 1 213 ? -7.380 9.611 6.862 1.00 65.31 213 HIS A N 1
ATOM 1559 C CA . HIS A 1 213 ? -8.346 9.836 7.931 1.00 65.31 213 HIS A CA 1
ATOM 1560 C C . HIS A 1 213 ? -9.098 8.546 8.273 1.00 65.31 213 HIS A C 1
ATOM 1562 O O . HIS A 1 213 ? -9.465 7.775 7.385 1.00 65.31 213 HIS A O 1
ATOM 1568 N N . LEU A 1 214 ? -9.419 8.343 9.549 1.00 68.44 214 LEU A N 1
ATOM 1569 C CA . LEU A 1 214 ? -10.315 7.285 10.011 1.00 68.44 214 LEU A CA 1
ATOM 1570 C C . LEU A 1 214 ? -11.658 7.877 10.438 1.00 68.44 214 LEU A C 1
ATOM 1572 O O . LEU A 1 214 ? -11.729 8.815 11.233 1.00 68.44 214 LEU A O 1
ATOM 1576 N N . VAL A 1 215 ? -12.739 7.295 9.930 1.00 74.06 215 VAL A N 1
ATOM 1577 C CA . VAL A 1 215 ? -14.115 7.684 10.239 1.00 74.06 215 VAL A CA 1
ATOM 1578 C C . VAL A 1 215 ? -14.785 6.570 11.026 1.00 74.06 215 VAL A C 1
ATOM 1580 O O . VAL A 1 215 ? -14.745 5.403 10.644 1.00 74.06 215 VAL A O 1
ATOM 1583 N N . LEU A 1 216 ? -15.447 6.925 12.121 1.00 76.75 216 LEU A N 1
ATOM 1584 C CA . LEU A 1 216 ? -16.263 5.989 12.884 1.00 76.75 216 LEU A CA 1
ATOM 1585 C C . LEU A 1 216 ? -17.704 6.001 12.379 1.00 76.75 216 LEU A C 1
ATOM 1587 O O . LEU A 1 216 ? -18.346 7.044 12.296 1.00 76.75 216 LEU A O 1
ATOM 1591 N N . ALA A 1 217 ? -18.228 4.818 12.084 1.00 73.56 217 ALA A N 1
ATOM 1592 C CA . ALA A 1 217 ? -19.619 4.596 11.718 1.00 73.56 217 ALA A CA 1
ATOM 1593 C C . ALA A 1 217 ? -20.219 3.511 12.617 1.00 73.56 217 ALA A C 1
ATOM 1595 O O . ALA A 1 217 ? -19.523 2.595 13.038 1.00 73.56 217 ALA A O 1
ATOM 1596 N N . GLY A 1 218 ? -21.508 3.579 12.939 1.00 76.50 218 GLY A N 1
ATOM 1597 C CA . GLY A 1 218 ? -22.121 2.578 13.812 1.00 76.50 218 GLY A CA 1
ATOM 1598 C C . GLY A 1 218 ? -23.500 2.968 14.313 1.00 76.50 218 GLY A C 1
ATOM 1599 O O . GLY A 1 218 ? -23.910 4.123 14.210 1.00 76.50 218 GLY A O 1
ATOM 1600 N N . ARG A 1 219 ? -24.223 2.002 14.887 1.00 75.50 219 ARG A N 1
ATOM 1601 C CA . ARG A 1 219 ? -25.593 2.224 15.392 1.00 75.50 219 ARG A CA 1
ATOM 1602 C C . ARG A 1 219 ? -25.632 3.135 16.618 1.00 75.50 219 ARG A C 1
ATOM 1604 O O . ARG A 1 219 ? -26.611 3.846 16.805 1.00 75.50 219 ARG A O 1
ATOM 1611 N N . LYS A 1 220 ? -24.560 3.141 17.410 1.00 81.50 220 LYS A N 1
ATOM 1612 C CA . LYS A 1 220 ? -24.407 3.964 18.617 1.00 81.50 220 LYS A CA 1
ATOM 1613 C C . LYS A 1 220 ? -23.422 5.120 18.441 1.00 81.50 220 LYS A C 1
ATOM 1615 O O . LYS A 1 220 ? -22.834 5.595 19.406 1.00 81.50 220 LYS A O 1
ATOM 1620 N N . ILE A 1 221 ? -23.224 5.598 17.211 1.00 83.00 221 ILE A N 1
ATOM 1621 C CA . ILE A 1 221 ? -22.256 6.669 16.919 1.00 83.00 221 ILE A CA 1
ATOM 1622 C C . ILE A 1 221 ? -22.521 7.961 17.714 1.00 83.00 221 ILE A C 1
ATOM 1624 O O . ILE A 1 221 ? -21.584 8.625 18.140 1.00 83.00 221 ILE A O 1
ATOM 1628 N N . ASN A 1 222 ? -23.791 8.259 18.007 1.00 85.19 222 ASN A N 1
ATOM 1629 C CA . ASN A 1 222 ? -24.198 9.423 18.805 1.00 85.19 222 ASN A CA 1
ATOM 1630 C C . ASN A 1 222 ? -23.940 9.257 20.314 1.00 85.19 222 ASN A C 1
ATOM 1632 O O . ASN A 1 222 ? -24.045 10.219 21.071 1.00 85.19 222 ASN A O 1
ATOM 1636 N N . GLU A 1 223 ? -23.640 8.040 20.766 1.00 87.69 223 GLU A N 1
ATOM 1637 C CA . GLU A 1 223 ? -23.318 7.740 22.162 1.00 87.69 223 GLU A CA 1
ATOM 1638 C C . GLU A 1 223 ? -21.808 7.761 22.418 1.00 87.69 223 GLU A C 1
ATOM 1640 O O . GLU A 1 223 ? -21.385 7.628 23.568 1.00 87.69 223 GLU A O 1
ATOM 1645 N N . VAL A 1 224 ? -20.992 7.941 21.372 1.00 86.00 224 VAL A N 1
ATOM 1646 C CA . VAL A 1 224 ? -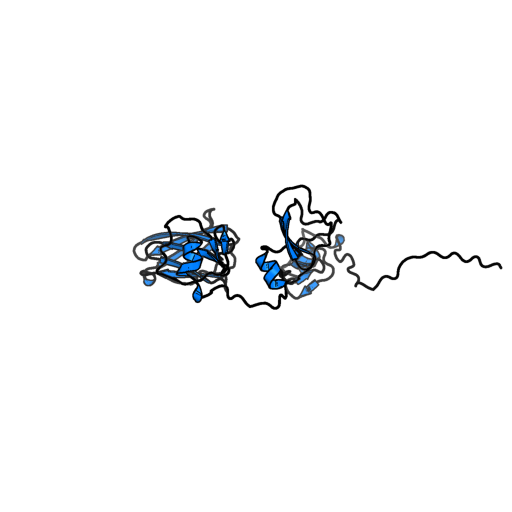19.543 8.071 21.510 1.00 86.00 224 VAL A CA 1
ATOM 1647 C C . VAL A 1 224 ? -19.232 9.375 22.233 1.00 86.00 224 VAL A C 1
ATOM 1649 O O . VAL A 1 224 ? -19.658 10.453 21.832 1.00 86.00 224 VAL A O 1
ATOM 1652 N N . LYS A 1 225 ? -18.485 9.266 23.328 1.00 89.31 225 LYS A N 1
ATOM 1653 C CA . LYS A 1 225 ? -18.017 10.389 24.136 1.00 89.31 225 LYS A CA 1
ATOM 1654 C C . LYS A 1 225 ? -16.670 10.890 23.637 1.00 89.31 225 LYS A C 1
ATOM 1656 O O . LYS A 1 225 ? -16.475 12.090 23.464 1.00 89.31 225 LYS A O 1
ATOM 1661 N N . LYS A 1 226 ? -15.727 9.966 23.447 1.00 90.19 226 LYS A N 1
ATOM 1662 C CA . LYS A 1 226 ? -14.391 10.247 22.919 1.00 90.19 226 LYS A CA 1
ATOM 1663 C C . LYS A 1 226 ? -13.726 8.992 22.376 1.00 90.19 226 LYS A C 1
ATOM 1665 O O . LYS A 1 226 ? -14.053 7.877 22.784 1.00 90.19 226 LYS A O 1
ATOM 1670 N N . THR A 1 227 ? -12.743 9.207 21.525 1.00 89.62 227 THR A N 1
ATOM 1671 C CA . THR A 1 227 ? -11.927 8.185 20.880 1.00 89.62 227 THR A CA 1
ATOM 1672 C C . THR A 1 227 ? -10.466 8.458 21.204 1.00 89.62 227 THR A C 1
ATOM 1674 O O . THR A 1 227 ? -10.049 9.610 21.306 1.00 89.62 227 THR A O 1
ATOM 1677 N N . LEU A 1 228 ? -9.694 7.407 21.451 1.00 89.50 228 LEU A N 1
ATOM 1678 C CA . LEU A 1 228 ? -8.292 7.489 21.853 1.00 89.50 228 LEU A CA 1
ATOM 1679 C C . LEU A 1 228 ? -7.505 6.484 21.026 1.00 89.50 228 LEU A C 1
ATOM 1681 O O . LEU A 1 228 ? -7.886 5.319 20.975 1.00 89.50 228 LEU A O 1
ATOM 1685 N N . VAL A 1 229 ? -6.407 6.906 20.410 1.00 90.56 229 VAL A N 1
ATOM 1686 C CA . VAL A 1 229 ? -5.538 6.001 19.660 1.00 90.56 229 VAL A CA 1
ATOM 1687 C C . VAL A 1 229 ? -4.185 5.887 20.332 1.00 90.56 229 VAL A C 1
ATOM 1689 O O . VAL A 1 229 ? -3.530 6.890 20.595 1.00 90.56 229 VAL A O 1
ATOM 1692 N N . TYR A 1 230 ? -3.749 4.658 20.574 1.00 88.38 230 TYR A N 1
ATOM 1693 C CA . TYR A 1 230 ? -2.493 4.317 21.221 1.00 88.38 230 TYR A CA 1
ATOM 1694 C C . TYR A 1 230 ? -1.586 3.529 20.277 1.00 88.38 230 TYR A C 1
ATOM 1696 O O . TYR A 1 230 ? -2.058 2.695 19.503 1.00 88.38 230 TYR A O 1
ATOM 1704 N N . SER A 1 231 ? -0.272 3.735 20.377 1.00 87.00 231 SER A N 1
ATOM 1705 C CA . SER A 1 231 ? 0.693 2.764 19.851 1.00 87.00 231 SER A CA 1
ATOM 1706 C C . SER A 1 231 ? 0.658 1.478 20.684 1.00 87.00 231 SER A C 1
ATOM 1708 O O . SER A 1 231 ? 0.198 1.480 21.829 1.00 87.00 231 SER A O 1
ATOM 1710 N N . LEU A 1 232 ? 1.199 0.376 20.155 1.00 83.75 232 LEU A N 1
ATOM 1711 C CA . LEU A 1 232 ? 1.348 -0.872 20.924 1.00 83.75 232 LEU A CA 1
ATOM 1712 C C . LEU A 1 232 ? 2.243 -0.733 22.167 1.00 83.75 232 LEU A C 1
ATOM 1714 O O . LEU A 1 232 ? 2.147 -1.536 23.089 1.00 83.75 232 LEU A O 1
ATOM 1718 N N . GLU A 1 233 ? 3.078 0.303 22.219 1.00 88.00 233 GLU A N 1
ATOM 1719 C CA . GLU A 1 233 ? 3.892 0.656 23.389 1.00 88.00 233 GLU A CA 1
ATOM 1720 C C . GLU A 1 233 ? 3.079 1.394 24.472 1.00 88.00 233 GLU A C 1
ATOM 1722 O O . GLU A 1 233 ? 3.621 1.773 25.508 1.00 88.00 233 GLU A O 1
ATOM 1727 N N . GLY A 1 234 ? 1.786 1.641 24.231 1.00 82.94 234 GLY A N 1
ATOM 1728 C CA . GLY A 1 234 ? 0.878 2.324 25.153 1.00 82.94 234 GLY A CA 1
ATOM 1729 C C . GLY A 1 234 ? 0.948 3.853 25.105 1.00 82.94 234 GLY A C 1
ATOM 1730 O O . GLY A 1 234 ? 0.368 4.515 25.966 1.00 82.94 234 GLY A O 1
ATOM 1731 N N . ARG A 1 235 ? 1.638 4.447 24.120 1.00 87.88 235 ARG A N 1
ATOM 1732 C CA . ARG A 1 235 ? 1.703 5.911 23.962 1.00 87.88 235 ARG A CA 1
ATOM 1733 C C . ARG A 1 235 ? 0.470 6.422 23.229 1.00 87.88 235 ARG A C 1
ATOM 1735 O O . ARG A 1 235 ? 0.185 5.943 22.135 1.00 87.88 235 ARG A O 1
ATOM 1742 N N . LEU A 1 236 ? -0.223 7.409 23.798 1.00 89.75 236 LEU A N 1
ATOM 1743 C CA . LEU A 1 236 ? -1.344 8.083 23.136 1.00 89.75 236 LEU A CA 1
ATOM 1744 C C . LEU A 1 236 ? -0.827 8.882 21.930 1.00 89.75 236 LEU A C 1
ATOM 1746 O O . LEU A 1 236 ? 0.062 9.714 22.085 1.00 89.75 236 LEU A O 1
ATOM 1750 N N . GLN A 1 237 ? -1.386 8.616 20.755 1.00 90.00 237 GLN A N 1
ATOM 1751 C CA . GLN A 1 237 ? -1.025 9.235 19.480 1.00 90.00 237 GLN A CA 1
ATOM 1752 C C . GLN A 1 237 ? -2.006 10.343 19.103 1.00 90.00 237 GLN A C 1
ATOM 1754 O O . GLN A 1 237 ? -1.596 11.459 18.803 1.00 90.00 237 GLN A O 1
ATOM 1759 N N . CYS A 1 238 ? -3.308 10.061 19.170 1.00 85.56 238 CYS A N 1
ATOM 1760 C CA . CYS A 1 238 ? -4.343 11.063 18.938 1.00 85.56 238 CYS A CA 1
ATOM 1761 C C . CYS A 1 238 ? -5.607 10.773 19.755 1.00 85.56 238 CYS A C 1
ATOM 1763 O O . CYS A 1 238 ? -5.781 9.687 20.315 1.00 85.56 238 CYS A O 1
ATOM 1765 N N . GLN A 1 239 ? -6.484 11.770 19.841 1.00 89.81 239 GLN A N 1
ATOM 1766 C CA . GLN A 1 239 ? -7.806 11.647 20.443 1.00 89.81 239 GLN A CA 1
ATOM 1767 C C . GLN A 1 239 ? -8.819 12.498 19.676 1.00 89.81 239 GLN A C 1
ATOM 1769 O O . GLN A 1 239 ? -8.465 13.573 19.200 1.00 89.81 239 GLN A O 1
ATOM 1774 N N . GLY A 1 240 ? -10.066 12.040 19.610 1.00 82.38 240 GLY A N 1
ATOM 1775 C CA . GLY A 1 240 ? -11.201 12.791 19.069 1.00 82.38 240 GLY A CA 1
ATOM 1776 C C . GLY A 1 240 ? -12.345 12.862 20.077 1.00 82.38 240 GLY A C 1
ATOM 1777 O O . GLY A 1 240 ? -12.465 12.007 20.964 1.00 82.38 240 GLY A O 1
ATOM 1778 N N . MET A 1 241 ? -13.190 13.886 19.977 1.00 82.75 241 MET A N 1
ATOM 1779 C CA . MET A 1 241 ? -14.430 13.979 20.749 1.00 82.75 241 MET A CA 1
ATOM 1780 C C . MET A 1 241 ? -15.615 13.521 19.899 1.00 82.75 241 MET A C 1
ATOM 1782 O O . MET A 1 241 ? -15.712 13.821 18.715 1.00 82.75 241 MET A O 1
ATOM 1786 N N . GLY A 1 242 ? -16.544 12.776 20.499 1.00 76.44 242 GLY A N 1
ATOM 1787 C CA . GLY A 1 242 ? -17.716 12.295 19.770 1.00 76.44 242 GLY A CA 1
ATOM 1788 C C . GLY A 1 242 ? -17.366 11.420 18.561 1.00 76.44 242 GLY A C 1
ATOM 1789 O O . GLY A 1 242 ? -16.610 10.457 18.671 1.00 76.44 242 GLY A O 1
ATOM 1790 N N . ASN A 1 243 ? -17.941 11.759 17.409 1.00 66.56 243 ASN A N 1
ATOM 1791 C CA . ASN A 1 243 ? -17.769 11.066 16.132 1.00 66.56 243 ASN A CA 1
ATOM 1792 C C . ASN A 1 243 ? -16.814 11.795 15.171 1.00 66.56 243 ASN A C 1
ATOM 1794 O O . ASN A 1 243 ? -16.932 11.642 13.954 1.00 66.56 243 ASN A O 1
ATOM 1798 N N . GLU A 1 244 ? -15.906 12.608 15.709 1.00 69.50 244 GLU A N 1
ATOM 1799 C CA . GLU A 1 244 ? -14.906 13.324 14.924 1.00 69.50 244 GLU A CA 1
ATOM 1800 C C . GLU A 1 244 ? -14.025 12.380 14.096 1.00 69.50 244 GLU A C 1
ATOM 1802 O O . GLU A 1 244 ? -13.740 11.238 14.472 1.00 69.50 244 GLU A O 1
ATOM 1807 N N . VAL A 1 245 ? -13.594 12.896 12.945 1.00 71.94 245 VAL A N 1
ATOM 1808 C CA . VAL A 1 245 ? -12.653 12.223 12.055 1.00 71.94 245 VAL A CA 1
ATOM 1809 C C . VAL A 1 245 ? -11.282 12.195 12.724 1.00 71.94 245 VAL A C 1
ATOM 1811 O O . VAL A 1 245 ? -10.784 13.224 13.173 1.00 71.94 245 VAL A O 1
ATOM 1814 N N . LEU A 1 246 ? -10.677 11.014 12.786 1.00 77.62 246 LEU A N 1
ATOM 1815 C CA . LEU A 1 246 ? -9.349 10.823 13.353 1.00 77.62 246 LEU A CA 1
ATOM 1816 C C . LEU A 1 246 ? -8.311 10.968 12.243 1.00 77.62 246 LEU A C 1
ATOM 1818 O O . LEU A 1 246 ? -8.221 10.113 11.363 1.00 77.62 246 LEU A O 1
ATOM 1822 N N . ASP A 1 247 ? -7.530 12.040 12.297 1.00 76.38 247 ASP A N 1
ATOM 1823 C CA . ASP A 1 247 ? -6.363 12.213 11.438 1.00 76.38 247 ASP A CA 1
ATOM 1824 C C . ASP A 1 247 ? -5.243 11.279 11.912 1.00 76.38 247 ASP A C 1
ATOM 1826 O O . ASP A 1 247 ? -4.816 11.329 13.072 1.00 76.38 247 ASP A O 1
ATOM 1830 N N . VAL A 1 248 ? -4.810 10.386 11.023 1.00 74.50 248 VAL A N 1
ATOM 1831 C CA . VAL A 1 248 ? -3.697 9.473 11.277 1.00 74.50 248 VAL A CA 1
ATOM 1832 C C . VAL A 1 248 ? -2.507 9.770 10.376 1.00 74.50 248 VAL A C 1
ATOM 1834 O O . VAL A 1 248 ? -1.585 8.962 10.347 1.00 74.50 248 VAL A O 1
ATOM 1837 N N . HIS A 1 249 ? -2.461 10.911 9.681 1.00 73.25 249 HIS A N 1
ATOM 1838 C CA . HIS A 1 249 ? -1.442 11.211 8.676 1.00 73.25 249 HIS A CA 1
ATOM 1839 C C . HIS A 1 249 ? -0.008 11.169 9.220 1.00 73.25 249 HIS A C 1
ATOM 1841 O O . HIS A 1 249 ? 0.910 10.617 8.617 1.00 73.25 249 HIS A O 1
ATOM 1847 N N . THR A 1 250 ? 0.173 11.650 10.444 1.00 76.19 250 THR A N 1
ATOM 1848 C CA . THR A 1 250 ? 1.481 11.738 11.111 1.00 76.19 250 THR A CA 1
ATOM 1849 C C . THR A 1 250 ? 1.954 10.426 11.739 1.00 76.19 250 THR A C 1
ATOM 1851 O O . THR A 1 250 ? 3.068 10.346 12.255 1.00 76.19 250 THR A O 1
ATOM 1854 N N . PHE A 1 251 ? 1.123 9.383 11.729 1.00 78.88 251 PHE A N 1
ATOM 1855 C CA . PHE A 1 251 ? 1.449 8.122 12.388 1.00 78.88 251 PHE A CA 1
ATOM 1856 C C . PHE A 1 251 ? 2.481 7.356 11.559 1.00 78.88 251 PHE A C 1
ATOM 1858 O O . PHE A 1 251 ? 2.443 7.362 10.330 1.00 78.88 251 PHE A O 1
ATOM 1865 N N . THR A 1 252 ? 3.390 6.648 12.214 1.00 79.19 252 THR A N 1
ATOM 1866 C CA . THR A 1 252 ? 4.309 5.748 11.514 1.00 79.19 252 THR A CA 1
ATOM 1867 C C . THR A 1 252 ? 3.584 4.485 11.054 1.00 79.19 252 THR A C 1
ATOM 1869 O O . THR A 1 252 ? 2.505 4.149 11.539 1.00 79.19 252 THR A O 1
ATOM 1872 N N . ARG A 1 253 ? 4.194 3.734 10.135 1.00 74.25 253 ARG A N 1
ATOM 1873 C CA . ARG A 1 253 ? 3.710 2.389 9.803 1.00 74.25 253 ARG A CA 1
ATOM 1874 C C . ARG A 1 253 ? 3.737 1.504 11.048 1.00 74.25 253 ARG A C 1
ATOM 1876 O O . ARG A 1 253 ? 4.731 1.491 11.774 1.00 74.25 253 ARG A O 1
ATOM 1883 N N . GLY A 1 254 ? 2.663 0.768 11.302 1.00 73.06 254 GLY A N 1
ATOM 1884 C CA . GLY A 1 254 ? 2.547 -0.108 12.461 1.00 73.06 254 GLY A CA 1
ATOM 1885 C C . GLY A 1 254 ? 1.110 -0.367 12.896 1.00 73.06 254 GLY A C 1
ATOM 1886 O O . GLY A 1 254 ? 0.151 0.166 12.343 1.00 73.06 254 GLY A O 1
ATOM 1887 N N . ARG A 1 255 ? 0.970 -1.206 13.921 1.00 80.62 255 ARG A N 1
ATOM 1888 C CA . ARG A 1 255 ? -0.316 -1.527 14.545 1.00 80.62 255 ARG A CA 1
ATOM 1889 C C . ARG A 1 255 ? -0.628 -0.548 15.674 1.00 80.62 255 ARG A C 1
ATOM 1891 O O . ARG A 1 255 ? 0.245 -0.215 16.475 1.00 80.62 255 ARG A O 1
ATOM 1898 N N . TYR A 1 256 ? -1.889 -0.151 15.770 1.00 84.81 256 TYR A N 1
ATOM 1899 C CA . TYR A 1 256 ? -2.410 0.790 16.755 1.00 84.81 256 TYR A CA 1
ATOM 1900 C C . TYR A 1 256 ? -3.667 0.238 17.429 1.00 84.81 256 TYR A C 1
ATOM 1902 O O . TYR A 1 256 ? -4.387 -0.592 16.872 1.00 84.81 256 TYR A O 1
ATOM 1910 N N . LEU A 1 257 ? -3.919 0.705 18.650 1.00 88.94 257 LEU A N 1
ATOM 1911 C CA . LEU A 1 257 ? -5.104 0.399 19.443 1.00 88.94 257 LEU A CA 1
ATOM 1912 C C . LEU A 1 257 ? -5.999 1.637 19.484 1.00 88.94 257 LEU A C 1
ATOM 1914 O O . LEU A 1 257 ? -5.598 2.667 20.012 1.00 88.94 257 LEU A O 1
ATOM 1918 N N . LEU A 1 258 ? -7.215 1.528 18.965 1.00 87.94 258 LEU A N 1
ATOM 1919 C CA . LEU A 1 258 ? -8.273 2.523 19.090 1.00 87.94 258 LEU A CA 1
ATOM 1920 C C . LEU A 1 258 ? -9.225 2.117 20.221 1.00 87.94 258 LEU A C 1
ATOM 1922 O O . LEU A 1 258 ? -9.856 1.063 20.173 1.00 87.94 258 LEU A O 1
ATOM 1926 N N . GLU A 1 259 ? -9.349 2.974 21.227 1.00 90.06 259 GLU A N 1
ATOM 1927 C CA . GLU A 1 259 ? -10.334 2.878 22.299 1.00 90.06 259 GLU A CA 1
ATOM 1928 C C . GLU A 1 259 ? -11.473 3.871 22.041 1.00 90.06 259 GLU A C 1
ATOM 1930 O O . GLU A 1 259 ? -11.254 5.068 21.855 1.00 90.06 259 GLU A O 1
ATOM 1935 N N . ILE A 1 260 ? -12.707 3.374 22.055 1.00 88.81 260 ILE A N 1
ATOM 1936 C CA . ILE A 1 260 ? -13.934 4.156 21.893 1.00 88.81 260 ILE A CA 1
ATOM 1937 C C . ILE A 1 260 ? -14.665 4.135 23.231 1.00 88.81 260 ILE A C 1
ATOM 1939 O O . ILE A 1 260 ? -15.123 3.081 23.682 1.00 88.81 260 ILE A O 1
ATOM 1943 N N . LEU A 1 261 ? -14.776 5.301 23.863 1.00 89.69 261 LEU A N 1
ATOM 1944 C CA . LEU A 1 261 ? -15.518 5.490 25.105 1.00 89.69 261 LEU A CA 1
ATOM 1945 C C . LEU A 1 261 ? -16.913 6.016 24.805 1.00 89.69 261 LEU A C 1
ATOM 1947 O O . LEU A 1 261 ? -17.056 7.067 24.183 1.00 89.69 261 LEU A O 1
ATOM 1951 N N . LEU A 1 262 ? -17.928 5.317 25.305 1.00 89.88 262 LEU A N 1
ATOM 1952 C CA . LEU A 1 262 ? -19.320 5.746 25.240 1.00 89.88 262 LEU A CA 1
ATOM 1953 C C . LEU A 1 262 ? -19.709 6.591 26.460 1.00 89.88 262 LEU A C 1
ATOM 1955 O O . LEU A 1 262 ? -19.019 6.623 27.485 1.00 89.88 262 LEU A O 1
ATOM 1959 N N . ASN A 1 263 ? -20.832 7.297 26.349 1.00 90.12 263 ASN A N 1
ATOM 1960 C CA . ASN A 1 263 ? -21.366 8.154 27.408 1.00 90.12 263 ASN A CA 1
ATOM 1961 C C . ASN A 1 263 ? -21.749 7.385 28.683 1.00 90.12 263 ASN A C 1
ATOM 1963 O O . ASN A 1 263 ? -21.646 7.941 29.776 1.00 90.12 263 ASN A O 1
ATOM 1967 N N . ASP A 1 264 ? -22.138 6.116 28.553 1.00 89.56 264 ASP A N 1
ATOM 1968 C CA . ASP A 1 264 ? -22.479 5.212 29.659 1.00 89.56 264 ASP A CA 1
ATOM 1969 C C . ASP A 1 264 ? -21.245 4.623 30.380 1.00 89.56 264 ASP A C 1
ATOM 1971 O O . ASP A 1 264 ? -21.384 3.940 31.393 1.00 89.56 264 ASP A O 1
ATOM 1975 N N . GLY A 1 265 ? -20.033 4.911 29.887 1.00 84.56 265 GLY A N 1
ATOM 1976 C CA . GLY A 1 265 ? -18.769 4.400 30.421 1.00 84.56 265 GLY A CA 1
ATOM 1977 C C . GLY A 1 265 ? -18.272 3.106 29.769 1.00 84.56 265 GLY A C 1
ATOM 1978 O O . GLY A 1 265 ? -17.175 2.653 30.109 1.00 84.56 265 GLY A O 1
ATOM 1979 N N . THR A 1 266 ? -19.020 2.536 28.821 1.00 86.44 266 THR A N 1
ATOM 1980 C CA . THR A 1 266 ? -18.610 1.358 28.047 1.00 86.44 266 THR A CA 1
ATOM 1981 C C . THR A 1 266 ? -17.392 1.678 27.179 1.00 86.44 266 THR A C 1
ATOM 1983 O O . THR A 1 266 ? -17.289 2.757 26.588 1.00 86.44 266 THR A O 1
ATOM 1986 N N . ARG A 1 267 ? -16.457 0.723 27.097 1.00 87.06 267 ARG A N 1
ATOM 1987 C CA . ARG A 1 267 ? -15.224 0.818 26.305 1.00 87.06 267 ARG A CA 1
ATOM 1988 C C . ARG A 1 267 ? -15.221 -0.247 25.225 1.00 87.06 267 ARG A C 1
ATOM 1990 O O . ARG A 1 267 ? -15.343 -1.430 25.533 1.00 87.06 267 ARG A O 1
ATOM 1997 N N . ASN A 1 268 ? -15.028 0.173 23.984 1.00 83.94 268 ASN A N 1
ATOM 1998 C CA . ASN A 1 268 ? -14.788 -0.725 22.862 1.00 83.94 268 ASN A CA 1
ATOM 1999 C C . ASN A 1 268 ? -13.348 -0.555 22.386 1.00 83.94 268 ASN A C 1
ATOM 2001 O O . ASN A 1 268 ? -12.870 0.571 22.267 1.00 83.94 268 ASN A O 1
ATOM 2005 N N . ILE A 1 269 ? -12.663 -1.668 22.135 1.00 83.56 269 ILE A N 1
ATOM 2006 C CA . ILE A 1 269 ? -11.253 -1.681 21.739 1.00 83.56 269 ILE A CA 1
ATOM 2007 C C . ILE A 1 269 ? -11.133 -2.305 20.356 1.00 83.56 269 ILE A C 1
ATOM 2009 O O . ILE A 1 269 ? -11.711 -3.357 20.085 1.00 83.56 269 ILE A O 1
ATOM 2013 N N . VAL A 1 270 ? -10.352 -1.653 19.506 1.00 80.12 270 VAL A N 1
ATOM 2014 C CA . VAL A 1 270 ? -10.143 -2.013 18.108 1.00 80.12 270 VAL A CA 1
ATOM 2015 C C . VAL A 1 270 ? -8.659 -1.959 17.822 1.00 80.12 270 VAL A C 1
ATOM 2017 O O . VAL A 1 270 ? -7.990 -1.015 18.229 1.00 80.12 270 VAL A O 1
ATOM 2020 N N . PHE A 1 271 ? -8.144 -2.933 17.087 1.00 79.69 271 PHE A N 1
ATOM 2021 C CA . PHE A 1 271 ? -6.793 -2.851 16.546 1.00 79.69 271 PHE A CA 1
ATOM 2022 C C . PHE A 1 271 ? -6.871 -2.516 15.070 1.00 79.69 271 PHE A C 1
ATOM 2024 O O . PHE A 1 271 ? -7.624 -3.168 14.350 1.00 79.69 271 PHE A O 1
ATOM 2031 N N . PHE A 1 272 ? -6.089 -1.535 14.633 1.00 72.12 272 PHE A N 1
ATOM 2032 C CA . PHE A 1 272 ? -5.948 -1.195 13.224 1.00 72.12 272 PHE A CA 1
ATOM 2033 C C . PHE A 1 272 ? -4.478 -1.062 12.847 1.00 72.12 272 PHE A C 1
ATOM 2035 O O . PHE A 1 272 ? -3.643 -0.704 13.675 1.00 72.12 272 PHE A O 1
ATOM 2042 N N . ASP A 1 273 ? -4.172 -1.356 11.591 1.00 69.19 273 ASP A N 1
ATOM 2043 C CA . ASP A 1 273 ? -2.820 -1.281 11.052 1.00 69.19 273 ASP A CA 1
ATOM 2044 C C . ASP A 1 273 ? -2.726 -0.047 10.144 1.00 69.19 273 ASP A C 1
ATOM 2046 O O . ASP A 1 273 ? -3.520 0.090 9.210 1.00 69.19 273 ASP A O 1
ATOM 2050 N N . LYS A 1 274 ? -1.779 0.858 10.428 1.00 61.22 274 LYS A N 1
ATOM 2051 C CA . LYS A 1 274 ? -1.340 1.891 9.485 1.00 61.22 274 LYS A CA 1
ATOM 2052 C C . LYS A 1 274 ? -0.206 1.302 8.649 1.00 61.22 274 LYS A C 1
ATOM 2054 O O . LYS A 1 274 ? 0.826 0.917 9.199 1.00 61.22 274 LYS A O 1
ATOM 2059 N N . ILE A 1 275 ? -0.417 1.206 7.341 1.00 58.59 275 ILE A N 1
ATOM 2060 C CA . ILE A 1 275 ? 0.500 0.605 6.361 1.00 58.59 275 ILE A CA 1
ATOM 2061 C C . ILE A 1 275 ? 0.898 1.680 5.364 1.00 58.59 275 ILE A C 1
ATOM 2063 O O . ILE A 1 275 ? 0.017 2.474 4.990 1.00 58.59 275 ILE A O 1
#